Protein AF-A0A4U5P979-F1 (afdb_monomer_lite)

Foldseek 3Di:
DVVQLVVVVVVLVVLLVVVVVCCVVVVDDLLRDDLVSLLSNLQDAPVVVVVVVLLVLLPDPPSLVVVLVVLVVVLVVDDDPVSVVVNVVSVCCNDPVVVVVLVVCCVVVVVVNPDPSPDDLVSVLVSLQVLLVVLCVPQVVVLVVQQCVQDVPDDPPDFLQCVLVDDDDQPVPGDLVNLVSLCVQLVHDVVVRNVRSVVSLVSLLSSLVVCLVVLVCLVVDDPSRLSSLCSNVSNNQVPHDSVVSSVSSNSNSVSSVSDDD

Structure (mmCIF, N/CA/C/O backbone):
data_AF-A0A4U5P979-F1
#
_entry.id   AF-A0A4U5P979-F1
#
loop_
_atom_site.group_PDB
_atom_site.id
_atom_site.type_symbol
_atom_site.label_atom_id
_atom_site.label_alt_id
_atom_site.label_comp_id
_atom_site.label_asym_id
_atom_site.label_entity_id
_atom_site.label_seq_id
_atom_site.pdbx_PDB_ins_code
_atom_site.Cartn_x
_atom_site.Cartn_y
_atom_site.Cartn_z
_atom_site.occupancy
_atom_site.B_iso_or_equiv
_atom_site.auth_seq_id
_atom_site.auth_comp_id
_atom_site.auth_asym_id
_atom_site.auth_atom_id
_atom_site.pdbx_PDB_model_num
ATOM 1 N N . MET A 1 1 ? 6.308 -1.912 -24.974 1.00 54.09 1 MET A N 1
ATOM 2 C CA . MET A 1 1 ? 6.650 -1.325 -23.652 1.00 54.09 1 MET A CA 1
ATOM 3 C C . MET A 1 1 ? 5.778 -0.124 -23.291 1.00 54.09 1 MET A C 1
ATOM 5 O O . MET A 1 1 ? 5.035 -0.234 -22.330 1.00 54.09 1 MET A O 1
ATOM 9 N N . VAL A 1 2 ? 5.800 0.996 -24.033 1.00 51.38 2 VAL A N 1
ATOM 10 C CA . VAL A 1 2 ? 4.955 2.176 -23.710 1.00 51.38 2 VAL A CA 1
ATOM 11 C C . VAL A 1 2 ? 3.467 1.904 -23.955 1.00 51.38 2 VAL A C 1
ATOM 13 O O . VAL A 1 2 ? 2.634 2.168 -23.095 1.00 51.38 2 VAL A O 1
ATOM 16 N N . THR A 1 3 ? 3.127 1.318 -25.103 1.00 54.06 3 THR A N 1
ATOM 17 C CA . THR A 1 3 ? 1.750 0.922 -25.444 1.00 54.06 3 THR A CA 1
ATOM 18 C C . THR A 1 3 ? 1.179 -0.086 -24.451 1.00 54.06 3 THR A C 1
ATOM 20 O O . THR A 1 3 ? 0.021 0.028 -24.055 1.00 54.06 3 THR A O 1
ATOM 23 N N . ASP A 1 4 ? 2.000 -1.038 -24.013 1.00 62.56 4 ASP A N 1
ATOM 24 C CA . ASP A 1 4 ? 1.620 -2.026 -23.006 1.00 62.56 4 ASP A CA 1
ATOM 25 C C . ASP A 1 4 ? 1.446 -1.349 -21.642 1.00 62.56 4 ASP A C 1
ATOM 27 O O . ASP A 1 4 ? 0.368 -1.432 -21.070 1.00 62.56 4 ASP A O 1
ATOM 31 N N . GLY A 1 5 ? 2.407 -0.548 -21.172 1.00 61.59 5 GLY A N 1
ATOM 32 C CA . GLY A 1 5 ? 2.278 0.200 -19.914 1.00 61.59 5 GLY A CA 1
ATOM 33 C C . GLY A 1 5 ? 1.010 1.064 -19.841 1.00 61.59 5 GLY A C 1
ATOM 34 O O . GLY A 1 5 ? 0.318 1.061 -18.821 1.00 61.59 5 GLY A O 1
ATOM 35 N N . CYS A 1 6 ? 0.629 1.721 -20.944 1.00 58.88 6 CYS A N 1
ATOM 36 C CA . CYS A 1 6 ? -0.637 2.455 -21.048 1.00 58.88 6 CYS A CA 1
ATOM 37 C C . CYS A 1 6 ? -1.861 1.535 -20.921 1.00 58.88 6 CYS A C 1
ATOM 39 O O . CYS A 1 6 ? -2.789 1.856 -20.179 1.00 58.88 6 CYS A O 1
ATOM 41 N N . LYS A 1 7 ? -1.878 0.392 -21.621 1.00 65.88 7 LYS A N 1
ATOM 42 C CA . LYS A 1 7 ? -2.983 -0.579 -21.548 1.00 65.88 7 LYS A CA 1
ATOM 43 C C . LYS A 1 7 ? -3.168 -1.110 -20.129 1.00 65.88 7 LYS A C 1
ATOM 45 O O . LYS A 1 7 ? -4.296 -1.131 -19.642 1.00 65.88 7 LYS A O 1
ATOM 50 N N . TRP A 1 8 ? -2.074 -1.481 -19.468 1.00 68.31 8 TRP A N 1
ATOM 51 C CA . TRP A 1 8 ? -2.088 -1.987 -18.095 1.00 68.31 8 TRP A CA 1
ATOM 52 C C . TRP A 1 8 ? -2.557 -0.904 -17.118 1.00 68.31 8 TRP A C 1
ATOM 54 O O . TRP A 1 8 ? -3.488 -1.133 -16.356 1.00 68.31 8 TRP A O 1
ATOM 64 N N . CYS A 1 9 ? -2.032 0.321 -17.231 1.00 66.31 9 CYS A N 1
ATOM 65 C CA . CYS A 1 9 ? -2.462 1.444 -16.395 1.00 66.31 9 CYS A CA 1
ATOM 66 C C . CYS A 1 9 ? -3.962 1.761 -16.552 1.00 66.31 9 CYS A C 1
ATOM 68 O O . CYS A 1 9 ? -4.648 2.035 -15.567 1.00 66.31 9 CYS A O 1
ATOM 70 N N . VAL A 1 10 ? -4.486 1.741 -17.782 1.00 66.00 10 VAL A N 1
ATOM 71 C CA . VAL A 1 10 ? -5.916 1.975 -18.046 1.00 66.00 10 VAL A CA 1
ATOM 72 C C . VAL A 1 10 ? -6.766 0.814 -17.531 1.00 66.00 10 VAL A C 1
ATOM 74 O O . VAL A 1 10 ? -7.867 1.049 -17.033 1.00 66.00 10 VAL A O 1
ATOM 77 N N . SER A 1 11 ? -6.276 -0.421 -17.643 1.00 76.12 11 SER A N 1
ATOM 78 C CA . SER A 1 11 ? -6.946 -1.609 -17.111 1.00 76.12 11 SER A CA 1
ATOM 79 C C . SER A 1 11 ? -7.080 -1.532 -15.590 1.00 76.12 11 SER A C 1
ATOM 81 O O . SER A 1 11 ? -8.202 -1.559 -15.086 1.00 76.12 11 SER A O 1
ATOM 83 N N . ASP A 1 12 ? -5.974 -1.315 -14.874 1.00 73.62 12 ASP A N 1
ATOM 84 C CA . ASP A 1 12 ? -5.945 -1.190 -13.411 1.00 73.62 12 ASP A CA 1
ATOM 85 C C . ASP A 1 12 ? -6.854 -0.054 -12.931 1.00 73.62 12 ASP A C 1
ATOM 87 O O . ASP A 1 12 ? -7.635 -0.221 -11.995 1.00 73.62 12 ASP A O 1
ATOM 91 N N . MET A 1 13 ? -6.835 1.086 -13.631 1.00 70.88 13 MET A N 1
ATOM 92 C CA . MET A 1 13 ? -7.713 2.216 -13.333 1.00 70.88 13 MET A CA 1
ATOM 93 C C . MET A 1 13 ? -9.196 1.851 -13.503 1.00 70.88 13 MET A C 1
ATOM 95 O O . MET A 1 13 ? -10.019 2.144 -12.632 1.00 70.88 13 MET A O 1
ATOM 99 N N . LYS A 1 14 ? -9.560 1.194 -14.611 1.00 78.88 14 LYS A N 1
ATOM 100 C CA . LYS A 1 14 ? -10.939 0.736 -14.854 1.00 78.88 14 LYS A CA 1
ATOM 101 C C . LYS A 1 14 ? -11.387 -0.260 -13.786 1.00 78.88 14 LYS A C 1
ATOM 103 O O . LYS A 1 14 ? -12.515 -0.148 -13.305 1.00 78.88 14 LYS A O 1
ATOM 108 N N . THR A 1 15 ? -10.521 -1.198 -13.412 1.00 84.81 15 THR A N 1
ATOM 109 C CA . THR A 1 15 ? -10.770 -2.173 -12.344 1.00 84.81 15 THR A CA 1
ATOM 110 C C . THR A 1 15 ? -10.976 -1.467 -11.007 1.00 84.81 15 THR A C 1
ATOM 112 O O . THR A 1 15 ? -12.007 -1.675 -10.369 1.00 84.81 15 THR A O 1
ATOM 115 N N . TYR A 1 16 ? -10.090 -0.539 -10.638 1.00 84.25 16 TYR A N 1
ATOM 116 C CA . TYR A 1 16 ? -10.208 0.264 -9.420 1.00 84.25 16 TYR A CA 1
ATOM 117 C C . TYR A 1 16 ? -11.552 1.000 -9.333 1.00 84.25 16 TYR A C 1
ATOM 119 O O . TYR A 1 16 ? -12.249 0.911 -8.319 1.00 84.25 16 TYR A O 1
ATOM 127 N N . TYR A 1 17 ? -11.955 1.705 -10.395 1.00 82.00 17 TYR A N 1
ATOM 128 C CA . TYR A 1 17 ? -13.226 2.435 -10.405 1.00 82.00 17 TYR A CA 1
ATOM 129 C C . TYR A 1 17 ? -14.438 1.518 -10.354 1.00 82.00 17 TYR A C 1
ATOM 131 O O . TYR A 1 17 ? -15.414 1.849 -9.678 1.00 82.00 17 TYR A O 1
ATOM 139 N N . ARG A 1 18 ? -14.387 0.383 -11.056 1.00 88.19 18 ARG A N 1
ATOM 140 C CA . ARG A 1 18 ? -15.454 -0.618 -11.024 1.00 88.19 18 ARG A CA 1
ATOM 141 C C . ARG A 1 18 ? -15.652 -1.128 -9.602 1.00 88.19 18 ARG A C 1
ATOM 143 O O . ARG A 1 18 ? -16.753 -0.987 -9.079 1.00 88.19 18 ARG A O 1
ATOM 150 N N . ILE A 1 19 ? -14.577 -1.598 -8.965 1.00 89.81 19 ILE A N 1
ATOM 151 C CA . ILE A 1 19 ? -14.585 -2.083 -7.580 1.00 89.81 19 ILE A CA 1
ATOM 152 C C . ILE A 1 19 ? -15.109 -0.995 -6.646 1.00 89.81 19 ILE A C 1
ATOM 154 O O . ILE A 1 19 ? -16.061 -1.217 -5.905 1.00 89.81 19 ILE A O 1
ATOM 158 N N . ARG A 1 20 ? -14.555 0.220 -6.723 1.00 85.88 20 ARG A N 1
ATOM 159 C CA . ARG A 1 20 ? -14.974 1.335 -5.865 1.00 85.88 20 ARG A CA 1
ATOM 160 C C . ARG A 1 20 ? -16.459 1.653 -6.009 1.00 85.88 20 ARG A C 1
ATOM 162 O O . ARG A 1 20 ? -17.128 1.886 -5.005 1.00 85.88 20 ARG A O 1
ATOM 169 N N . ARG A 1 21 ? -16.963 1.689 -7.243 1.00 87.75 21 ARG A N 1
ATOM 170 C CA . ARG A 1 21 ? -18.376 1.944 -7.525 1.00 87.75 21 ARG A CA 1
ATOM 171 C C . ARG A 1 21 ? -19.245 0.824 -6.960 1.00 87.75 21 ARG A C 1
ATOM 173 O O . ARG A 1 21 ? -20.221 1.126 -6.283 1.00 87.75 21 ARG A O 1
ATOM 180 N N . ASP A 1 22 ? -18.879 -0.430 -7.197 1.00 90.81 22 ASP A N 1
ATOM 181 C CA . ASP A 1 22 ? -19.668 -1.583 -6.766 1.00 90.81 22 ASP A CA 1
ATOM 182 C C . ASP A 1 22 ? -19.702 -1.705 -5.230 1.00 90.81 22 ASP A C 1
ATOM 184 O O . ASP A 1 22 ? -20.782 -1.912 -4.677 1.00 90.81 22 ASP A O 1
ATOM 188 N N . LEU A 1 23 ? -18.581 -1.441 -4.542 1.00 89.88 23 LEU A N 1
ATOM 189 C CA . LEU A 1 23 ? -18.519 -1.333 -3.076 1.00 89.88 23 LEU A CA 1
ATOM 190 C C . LEU A 1 23 ? -19.377 -0.166 -2.558 1.00 89.88 23 LEU A C 1
ATOM 192 O O . LEU A 1 23 ? -20.149 -0.330 -1.618 1.00 89.88 23 LEU A O 1
ATOM 196 N N . SER A 1 24 ? -19.295 1.015 -3.188 1.00 86.62 24 SER A N 1
ATOM 197 C CA . SER A 1 24 ? -20.076 2.193 -2.764 1.00 86.62 24 SER A CA 1
ATOM 198 C C . SER A 1 24 ? -21.585 2.030 -2.951 1.00 86.62 24 SER A C 1
ATOM 200 O O . SER A 1 24 ? -22.367 2.650 -2.237 1.00 86.62 24 SER A O 1
ATOM 202 N N . GLN A 1 25 ? -21.990 1.205 -3.917 1.00 90.75 25 GLN A N 1
ATOM 203 C CA . GLN A 1 25 ? -23.386 0.907 -4.227 1.00 90.75 25 GLN A CA 1
ATOM 204 C C . GLN A 1 25 ? -23.891 -0.343 -3.493 1.00 90.75 25 GLN A C 1
ATOM 206 O O . GLN A 1 25 ? -25.030 -0.742 -3.722 1.00 90.75 25 GLN A O 1
ATOM 211 N N . GLY A 1 26 ? -23.059 -0.975 -2.654 1.00 88.31 26 GLY A N 1
ATOM 212 C CA . GLY A 1 26 ? -23.408 -2.196 -1.925 1.00 88.31 26 GLY A CA 1
ATOM 213 C C . GLY A 1 26 ? -23.701 -3.399 -2.825 1.00 88.31 26 GLY A C 1
ATOM 214 O O . GLY A 1 26 ? -24.395 -4.316 -2.404 1.00 88.31 26 GLY A O 1
ATOM 215 N N . ARG A 1 27 ? -23.218 -3.398 -4.076 1.00 90.31 27 ARG A N 1
ATOM 216 C CA . ARG A 1 27 ? -23.433 -4.502 -5.031 1.00 90.31 27 ARG A CA 1
ATOM 217 C C . ARG A 1 27 ? -22.541 -5.707 -4.755 1.00 90.31 27 ARG A C 1
ATOM 219 O O . ARG A 1 27 ? -22.890 -6.814 -5.144 1.00 90.31 27 ARG A O 1
ATOM 226 N N . ARG A 1 28 ? -21.371 -5.452 -4.172 1.00 90.56 28 ARG A N 1
ATOM 227 C CA . ARG A 1 28 ? -20.356 -6.426 -3.761 1.00 90.56 28 ARG A CA 1
ATOM 228 C C . ARG A 1 28 ? -19.788 -5.971 -2.423 1.00 90.56 28 ARG A C 1
ATOM 230 O O . ARG A 1 28 ? -19.748 -4.766 -2.157 1.00 90.56 28 ARG A O 1
ATOM 237 N N . THR A 1 29 ? -19.320 -6.907 -1.617 1.00 91.00 29 THR A N 1
ATOM 238 C CA . THR A 1 29 ? -18.494 -6.645 -0.432 1.00 91.00 29 THR A CA 1
ATOM 239 C C . THR A 1 29 ? -17.018 -6.923 -0.747 1.00 91.00 29 THR A C 1
ATOM 241 O O . THR A 1 29 ? -16.676 -7.371 -1.843 1.00 91.00 29 THR A O 1
ATOM 244 N N . LEU A 1 30 ? -16.111 -6.647 0.199 1.00 89.62 30 LEU A N 1
ATOM 245 C CA . LEU A 1 30 ? -14.684 -6.957 0.027 1.00 89.62 30 LEU A CA 1
ATOM 246 C C . LEU A 1 30 ? -14.429 -8.463 -0.151 1.00 89.62 30 LEU A C 1
ATOM 248 O O . LEU A 1 30 ? -13.534 -8.836 -0.905 1.00 89.62 30 LEU A O 1
ATOM 252 N N . THR A 1 31 ? -15.246 -9.316 0.473 1.00 89.31 31 THR A N 1
ATOM 253 C CA . THR A 1 31 ? -15.131 -10.779 0.375 1.00 89.31 31 THR A CA 1
ATOM 254 C C . THR A 1 31 ? -15.486 -11.305 -1.015 1.00 89.31 31 THR A C 1
ATOM 256 O O . THR A 1 31 ? -14.994 -12.353 -1.417 1.00 89.31 31 THR A O 1
ATOM 259 N N . ASP A 1 32 ? -16.292 -10.567 -1.781 1.00 90.44 32 ASP A N 1
ATOM 260 C CA . ASP A 1 32 ? -16.710 -10.976 -3.126 1.00 90.44 32 ASP A CA 1
ATOM 261 C C . ASP A 1 32 ? -15.649 -10.685 -4.195 1.00 90.44 32 ASP A C 1
ATOM 263 O O . ASP A 1 32 ? -15.785 -11.142 -5.331 1.00 90.44 32 ASP A O 1
ATOM 267 N N . LEU A 1 33 ? -14.637 -9.866 -3.886 1.00 90.44 33 LEU A N 1
ATOM 268 C CA . LEU A 1 33 ? -13.552 -9.516 -4.811 1.00 90.44 33 LEU A CA 1
ATOM 269 C C . LEU A 1 33 ? -12.640 -10.720 -5.058 1.00 90.44 33 LEU A C 1
ATOM 271 O O . LEU A 1 33 ? -12.589 -11.618 -4.228 1.00 90.44 33 LEU A O 1
ATOM 275 N N . THR A 1 34 ? -11.912 -10.773 -6.171 1.00 91.31 34 THR A N 1
ATOM 276 C CA . THR A 1 34 ? -10.813 -11.744 -6.360 1.00 91.31 34 THR A CA 1
ATOM 277 C C . THR A 1 34 ? -9.513 -11.239 -5.721 1.00 91.31 34 THR A C 1
ATOM 279 O O . THR A 1 34 ? -9.398 -10.061 -5.376 1.00 91.31 34 THR A O 1
ATOM 282 N N . THR A 1 35 ? -8.513 -12.112 -5.553 1.00 89.00 35 THR A N 1
ATOM 283 C CA . THR A 1 35 ? -7.190 -11.713 -5.035 1.00 89.00 35 THR A CA 1
ATOM 284 C C . THR A 1 35 ? -6.542 -10.650 -5.929 1.00 89.00 35 THR A C 1
ATOM 286 O O . THR A 1 35 ? -6.133 -9.606 -5.428 1.00 89.00 35 THR A O 1
ATOM 289 N N . ASP A 1 36 ? -6.583 -10.831 -7.253 1.00 87.38 36 ASP A N 1
ATOM 290 C CA . ASP A 1 36 ? -6.070 -9.853 -8.226 1.00 87.38 36 ASP A CA 1
ATOM 291 C C . ASP A 1 36 ? -6.817 -8.508 -8.172 1.00 87.38 36 ASP A C 1
ATOM 293 O O . ASP A 1 36 ? -6.216 -7.436 -8.311 1.00 87.38 36 ASP A O 1
ATOM 297 N N . GLU A 1 37 ? -8.140 -8.543 -7.960 1.00 89.25 37 GLU A N 1
ATOM 298 C CA . GLU A 1 37 ? -8.965 -7.344 -7.784 1.00 89.25 37 GLU A CA 1
ATOM 299 C C . GLU A 1 37 ? -8.578 -6.594 -6.501 1.00 89.25 37 GLU A C 1
ATOM 301 O O . GLU A 1 37 ? -8.423 -5.371 -6.538 1.00 89.25 37 GLU A O 1
ATOM 306 N N . LEU A 1 38 ? -8.375 -7.306 -5.385 1.00 89.62 38 LEU A N 1
ATOM 307 C CA . LEU A 1 38 ? -7.919 -6.728 -4.116 1.00 89.62 38 LEU A CA 1
ATOM 308 C C . LEU A 1 38 ? -6.519 -6.129 -4.238 1.00 89.62 38 LEU A C 1
ATOM 310 O O . LEU A 1 38 ? -6.297 -4.996 -3.808 1.00 89.62 38 LEU A O 1
ATOM 314 N N . GLU A 1 39 ? -5.586 -6.846 -4.858 1.00 88.88 39 GLU A N 1
ATOM 315 C CA . GLU A 1 39 ? -4.226 -6.367 -5.094 1.00 88.88 39 GLU A CA 1
ATOM 316 C C . GLU A 1 39 ? -4.226 -5.082 -5.915 1.00 88.88 39 GLU A C 1
ATOM 318 O O . GLU A 1 39 ? -3.645 -4.074 -5.499 1.00 88.88 39 GLU A O 1
ATOM 323 N N . SER A 1 40 ? -4.948 -5.095 -7.036 1.00 85.56 40 SER A N 1
ATOM 324 C CA . SER A 1 40 ? -5.132 -3.928 -7.900 1.00 85.56 40 SER A CA 1
ATOM 325 C C . SER A 1 40 ? -5.753 -2.763 -7.125 1.00 85.56 40 SER A C 1
ATOM 327 O O . SER A 1 40 ? -5.300 -1.622 -7.236 1.00 85.56 40 SER A O 1
ATOM 329 N N . TYR A 1 41 ? -6.754 -3.036 -6.286 1.00 86.94 41 TYR A N 1
ATOM 330 C CA . TYR A 1 41 ? -7.438 -2.030 -5.475 1.00 86.94 41 TYR A CA 1
ATOM 331 C C . TYR A 1 41 ? -6.547 -1.412 -4.381 1.00 86.94 41 TYR A C 1
ATOM 333 O O . TYR A 1 41 ? -6.598 -0.200 -4.165 1.00 86.94 41 TYR A O 1
ATOM 341 N N . VAL A 1 42 ? -5.680 -2.200 -3.731 1.00 86.25 42 VAL A N 1
ATOM 342 C CA . VAL A 1 42 ? -4.690 -1.721 -2.741 1.00 86.25 42 VAL A CA 1
ATOM 343 C C . VAL A 1 42 ? -3.559 -0.929 -3.396 1.00 86.25 42 VAL A C 1
ATOM 345 O O . VAL A 1 42 ? -3.019 0.005 -2.782 1.00 86.25 42 VAL A O 1
ATOM 348 N N . GLN A 1 43 ? -3.161 -1.331 -4.604 1.00 77.94 43 GLN A N 1
ATOM 349 C CA . GLN A 1 43 ? -2.029 -0.769 -5.340 1.00 77.94 43 GLN A CA 1
ATOM 350 C C . GLN A 1 43 ? -2.365 0.507 -6.096 1.00 77.94 43 GLN A C 1
ATOM 352 O O . GLN A 1 43 ? -1.449 1.301 -6.314 1.00 77.94 43 GLN A O 1
ATOM 357 N N . CYS A 1 44 ? -3.624 0.708 -6.495 1.00 68.06 44 CYS A N 1
ATOM 358 C CA . CYS A 1 44 ? -4.071 1.918 -7.174 1.00 68.06 44 CYS A CA 1
ATOM 359 C C . CYS A 1 44 ? -4.457 3.006 -6.163 1.00 68.06 44 CYS A C 1
ATOM 361 O O . CYS A 1 44 ? -5.544 2.959 -5.582 1.00 68.06 44 CYS A O 1
ATOM 363 N N . PRO A 1 45 ? -3.604 4.028 -5.964 1.00 62.25 45 PRO A N 1
ATOM 364 C CA . PRO A 1 45 ? -3.987 5.187 -5.187 1.00 62.25 45 PRO A CA 1
ATOM 365 C C . PRO A 1 45 ? -5.198 5.901 -5.824 1.00 62.25 45 PRO A C 1
ATOM 367 O O . PRO A 1 45 ? -5.169 6.152 -7.037 1.00 62.25 45 PRO A O 1
ATOM 370 N N . PRO A 1 46 ? -6.233 6.304 -5.053 1.00 52.62 46 PRO A N 1
ATOM 371 C CA . PRO A 1 46 ? -7.263 7.239 -5.527 1.00 52.62 46 PRO A CA 1
ATOM 372 C C . PRO A 1 46 ? -6.677 8.526 -6.132 1.00 52.62 46 PRO A C 1
ATOM 374 O O . PRO A 1 46 ? -7.341 9.218 -6.895 1.00 52.62 46 PRO A O 1
ATOM 377 N N . GLU A 1 47 ? -5.433 8.850 -5.801 1.00 50.81 47 GLU A N 1
ATOM 378 C CA . GLU A 1 47 ? -4.651 9.985 -6.264 1.00 50.81 47 GLU A CA 1
ATOM 379 C C . GLU A 1 47 ? -4.324 9.916 -7.760 1.00 50.81 47 GLU A C 1
ATOM 381 O O . GLU A 1 47 ? -4.214 10.967 -8.382 1.00 50.81 47 GLU A O 1
ATOM 386 N N . LEU A 1 48 ? -4.264 8.733 -8.386 1.00 57.16 48 LEU A N 1
ATOM 387 C CA . LEU A 1 48 ? -4.060 8.637 -9.841 1.00 57.16 48 LEU A CA 1
ATOM 388 C C . LEU A 1 48 ? -5.223 9.251 -10.630 1.00 57.16 48 LEU A C 1
ATOM 390 O O . LEU A 1 48 ? -5.006 9.826 -11.692 1.00 57.16 48 LEU A O 1
ATOM 394 N N . ALA A 1 49 ? -6.441 9.177 -10.092 1.00 51.97 49 ALA A N 1
ATOM 395 C CA . ALA A 1 49 ? -7.612 9.836 -10.655 1.00 51.97 49 ALA A CA 1
ATOM 396 C C . ALA A 1 49 ? -7.503 11.360 -10.575 1.00 51.97 49 ALA A C 1
ATOM 398 O O . ALA A 1 49 ? -7.781 12.055 -11.546 1.00 51.97 49 ALA A O 1
ATOM 399 N N . TYR A 1 50 ? -7.090 11.875 -9.413 1.00 51.72 50 TYR A N 1
ATOM 400 C CA . TYR A 1 50 ? -6.933 13.310 -9.192 1.00 51.72 50 TYR A CA 1
ATOM 401 C C . TYR A 1 50 ? -5.764 13.874 -9.993 1.00 51.72 50 TYR A C 1
ATOM 403 O O . TYR A 1 50 ? -5.902 14.946 -10.558 1.00 51.72 50 TYR A O 1
ATOM 411 N N . ILE A 1 51 ? -4.655 13.140 -10.103 1.00 51.22 51 ILE A N 1
ATOM 412 C CA . ILE A 1 51 ? -3.510 13.512 -10.938 1.00 51.22 51 ILE A CA 1
ATOM 413 C C . ILE A 1 51 ? -3.906 13.455 -12.415 1.00 51.22 51 ILE A C 1
ATOM 415 O O . ILE A 1 51 ? -3.625 14.397 -13.141 1.00 51.22 51 ILE A O 1
ATOM 419 N N . GLY A 1 52 ? -4.610 12.410 -12.861 1.00 53.88 52 GLY A N 1
ATOM 420 C CA . GLY A 1 52 ? -5.112 12.318 -14.235 1.00 53.88 52 GLY A CA 1
ATOM 421 C C . GLY A 1 52 ? -6.086 13.446 -14.585 1.00 53.88 52 GLY A C 1
ATOM 422 O O . GLY A 1 52 ? -5.946 14.073 -15.631 1.00 53.88 52 GLY A O 1
ATOM 423 N N . LEU A 1 53 ? -7.024 13.756 -13.686 1.00 52.94 53 LEU A N 1
ATOM 424 C CA . LEU A 1 53 ? -7.949 14.880 -13.833 1.00 52.94 53 LEU A CA 1
ATOM 425 C C . LEU A 1 53 ? -7.211 16.221 -13.804 1.00 52.94 53 LEU A C 1
ATOM 427 O O . LEU A 1 53 ? -7.495 17.075 -14.629 1.00 52.94 53 LEU A O 1
ATOM 431 N N . LEU A 1 54 ? -6.257 16.410 -12.893 1.00 50.47 54 LEU A N 1
ATOM 432 C CA . LEU A 1 54 ? -5.463 17.633 -12.795 1.00 50.47 54 LEU A CA 1
ATOM 433 C C . LEU A 1 54 ? -4.632 17.845 -14.063 1.00 50.47 54 LEU A C 1
ATOM 435 O O . LEU A 1 54 ? -4.632 18.944 -14.600 1.00 50.47 54 LEU A O 1
ATOM 439 N N . LEU A 1 55 ? -3.984 16.795 -14.575 1.00 54.22 55 LEU A N 1
ATOM 440 C CA . LEU A 1 55 ? -3.239 16.826 -15.836 1.00 54.22 55 LEU A CA 1
ATOM 441 C C . LEU A 1 55 ? -4.154 17.125 -17.029 1.00 54.22 55 LEU A C 1
ATOM 443 O O . LEU A 1 55 ? -3.754 17.868 -17.917 1.00 54.22 55 LEU A O 1
ATOM 447 N N . PHE A 1 56 ? -5.378 16.594 -17.039 1.00 56.06 56 PHE A N 1
ATOM 448 C CA . PHE A 1 56 ? -6.384 16.914 -18.052 1.00 56.06 56 PHE A CA 1
ATOM 449 C C . PHE A 1 56 ? -6.865 18.370 -17.952 1.00 56.06 56 PHE A C 1
ATOM 451 O O . PHE A 1 56 ? -6.919 19.071 -18.957 1.00 56.06 56 PHE A O 1
ATOM 458 N N . LEU A 1 57 ? -7.168 18.859 -16.747 1.00 48.59 57 LEU A N 1
ATOM 459 C CA . LEU A 1 57 ? -7.613 20.237 -16.511 1.00 48.59 57 LEU A CA 1
ATOM 460 C C . LEU A 1 57 ? -6.505 21.261 -16.796 1.00 48.59 57 LEU A C 1
ATOM 462 O O . LEU A 1 57 ? -6.797 22.343 -17.295 1.00 48.59 57 LEU A O 1
ATOM 466 N N . LEU A 1 58 ? -5.241 20.905 -16.545 1.00 52.47 58 LEU A N 1
ATOM 467 C CA . LEU A 1 58 ? -4.061 21.696 -16.911 1.00 52.47 58 LEU A CA 1
ATOM 468 C C . LEU A 1 58 ? -3.907 21.865 -18.430 1.00 52.47 58 LEU A C 1
ATOM 470 O O . LEU A 1 58 ? -3.294 22.835 -18.862 1.00 52.47 58 LEU A O 1
ATOM 474 N N . GLN A 1 59 ? -4.463 20.958 -19.242 1.00 55.06 59 GLN A N 1
ATOM 475 C CA . GLN A 1 59 ? -4.443 21.069 -20.707 1.00 55.06 59 GLN A CA 1
ATOM 476 C C . GLN A 1 59 ? -5.529 22.005 -21.256 1.00 55.06 59 GLN A C 1
ATOM 478 O O . GLN A 1 59 ? -5.494 22.339 -22.441 1.00 55.06 59 GLN A O 1
ATOM 483 N N . ILE A 1 60 ? -6.490 22.433 -20.428 1.00 59.06 60 ILE A N 1
ATOM 484 C CA . ILE A 1 60 ? -7.559 23.341 -20.845 1.00 59.06 60 ILE A CA 1
ATOM 485 C C . ILE A 1 60 ? -7.077 24.790 -20.640 1.00 59.06 60 ILE A C 1
ATOM 487 O O . ILE A 1 60 ? -6.846 25.191 -19.493 1.00 59.06 60 ILE A O 1
ATOM 491 N N . PRO A 1 61 ? -6.944 25.602 -21.709 1.00 50.56 61 PRO A N 1
ATOM 492 C CA . PRO A 1 61 ? -6.579 27.013 -21.577 1.00 50.56 61 PRO A CA 1
ATOM 493 C C . PRO A 1 61 ? -7.600 27.750 -20.695 1.00 50.56 61 PRO A C 1
ATOM 495 O O . PRO A 1 61 ? -8.776 27.385 -20.673 1.00 50.56 61 PRO A O 1
ATOM 498 N N . ILE A 1 62 ? -7.161 28.769 -19.944 1.00 59.88 62 ILE A N 1
ATOM 499 C CA . ILE A 1 62 ? -7.943 29.509 -18.926 1.00 59.88 62 ILE A CA 1
ATOM 500 C C . ILE A 1 62 ? -8.230 28.692 -17.644 1.00 59.88 62 ILE A C 1
ATOM 502 O O . ILE A 1 62 ? -8.022 29.192 -16.536 1.00 59.88 62 ILE A O 1
ATOM 506 N N . VAL A 1 63 ? -8.649 27.424 -17.737 1.00 58.59 63 VAL A N 1
ATOM 507 C CA . VAL A 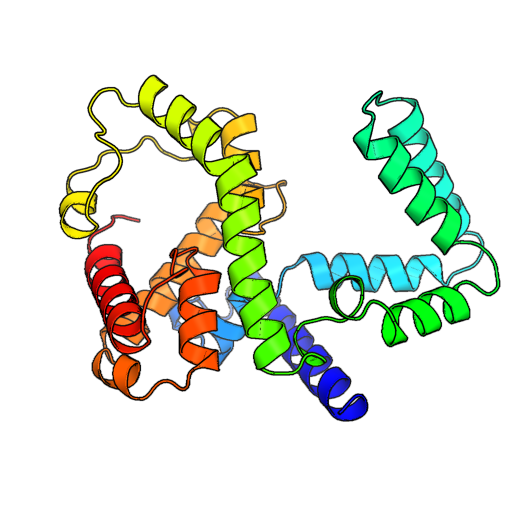1 63 ? -8.900 26.564 -16.555 1.00 58.59 63 VAL A CA 1
ATOM 508 C C . VAL A 1 63 ? -7.590 26.156 -15.869 1.00 58.59 63 VAL A C 1
ATOM 510 O O . VAL A 1 63 ? -7.479 26.247 -14.647 1.00 58.59 63 VAL A O 1
ATOM 513 N N . GLY A 1 64 ? -6.568 25.773 -16.639 1.00 55.84 64 GLY A N 1
ATOM 514 C CA . GLY A 1 64 ? -5.234 25.495 -16.099 1.00 55.84 64 GLY A CA 1
ATOM 515 C C . GLY A 1 64 ? -4.622 26.719 -15.408 1.00 55.84 64 GLY A C 1
ATOM 516 O O . GLY A 1 64 ? -4.118 26.615 -14.292 1.00 55.84 64 GLY A O 1
ATOM 517 N N . GLU A 1 65 ? -4.748 27.896 -16.025 1.00 59.03 65 GLU A N 1
ATOM 518 C CA . GLU A 1 65 ? -4.237 29.168 -15.494 1.00 59.03 65 GLU A CA 1
ATOM 519 C C . GLU A 1 65 ? -4.947 29.588 -14.197 1.00 59.03 65 GLU A C 1
ATOM 521 O O . GLU A 1 65 ? -4.294 29.999 -13.237 1.00 59.03 65 GLU A O 1
ATOM 526 N N . THR A 1 66 ? -6.273 29.420 -14.121 1.00 57.91 66 THR A N 1
ATOM 527 C CA . THR A 1 66 ? -7.062 29.738 -12.915 1.00 57.91 66 THR A CA 1
ATOM 528 C C . THR A 1 66 ? -6.786 28.781 -11.755 1.00 57.91 66 THR A C 1
ATOM 530 O O . THR A 1 66 ? -6.663 29.235 -10.617 1.00 57.91 66 THR A O 1
ATOM 533 N N . ILE A 1 67 ? -6.615 27.478 -12.014 1.00 59.78 67 ILE A N 1
ATOM 534 C CA . ILE A 1 67 ? -6.222 26.498 -10.984 1.00 59.78 67 ILE A CA 1
ATOM 535 C C . ILE A 1 67 ? -4.834 26.829 -10.431 1.00 59.78 67 ILE A C 1
ATOM 537 O O . ILE A 1 67 ? -4.631 26.807 -9.216 1.00 59.78 67 ILE A O 1
ATOM 541 N N . VAL A 1 68 ? -3.884 27.175 -11.300 1.00 57.78 68 VAL A N 1
ATOM 542 C CA . VAL A 1 68 ? -2.531 27.554 -10.880 1.00 57.78 68 VAL A CA 1
ATOM 543 C C . VAL A 1 68 ? -2.526 28.853 -10.092 1.00 57.78 68 VAL A C 1
ATOM 545 O O . VAL A 1 68 ? -1.889 28.905 -9.042 1.00 57.78 68 VAL A O 1
ATOM 548 N N . PHE A 1 69 ? -3.305 29.853 -10.501 1.00 59.47 69 PHE A N 1
ATOM 549 C CA . PHE A 1 69 ? -3.486 31.070 -9.714 1.00 59.47 69 PHE A CA 1
ATOM 550 C C . PHE A 1 69 ? -4.043 30.767 -8.315 1.00 59.47 69 PHE A C 1
ATOM 552 O O . PHE A 1 69 ? -3.549 31.307 -7.329 1.00 59.47 69 PHE A O 1
ATOM 559 N N . PHE A 1 70 ? -5.012 29.852 -8.200 1.00 59.69 70 PHE A N 1
ATOM 560 C CA . PHE A 1 70 ? -5.599 29.464 -6.914 1.00 59.69 70 PHE A CA 1
ATOM 561 C C . PHE A 1 70 ? -4.610 28.700 -6.017 1.00 59.69 70 PHE A C 1
ATOM 563 O O . PHE A 1 70 ? -4.540 28.958 -4.817 1.00 59.69 70 PHE A O 1
ATOM 570 N N . VAL A 1 71 ? -3.798 27.802 -6.588 1.00 54.41 71 VAL A N 1
ATOM 571 C CA . VAL A 1 71 ? -2.726 27.094 -5.861 1.00 54.41 71 VAL A CA 1
ATOM 572 C C . VAL A 1 71 ? -1.639 28.070 -5.403 1.00 54.41 71 VAL A C 1
ATOM 574 O O . VAL A 1 71 ? -1.212 28.000 -4.254 1.00 54.41 71 VAL A O 1
ATOM 577 N N . ILE A 1 72 ? -1.230 29.014 -6.255 1.00 54.44 72 ILE A N 1
ATOM 578 C CA . ILE A 1 72 ? -0.270 30.071 -5.901 1.00 54.44 72 ILE A CA 1
ATOM 579 C C . ILE A 1 72 ? -0.835 30.964 -4.795 1.00 54.44 72 ILE A C 1
ATOM 581 O O . ILE A 1 72 ? -0.117 31.263 -3.846 1.00 54.44 72 ILE A O 1
ATOM 585 N N . LEU A 1 73 ? -2.113 31.345 -4.872 1.00 51.59 73 LEU A N 1
ATOM 586 C CA . LEU A 1 73 ? -2.783 32.162 -3.861 1.00 51.59 73 LEU A CA 1
ATOM 587 C C . LEU A 1 73 ? -2.834 31.441 -2.504 1.00 51.59 73 LEU A C 1
ATOM 589 O O . LEU A 1 73 ? -2.476 32.032 -1.488 1.00 51.59 73 LEU A O 1
ATOM 593 N N . ILE A 1 74 ? -3.195 30.152 -2.482 1.00 51.97 74 ILE A N 1
ATOM 594 C CA . ILE A 1 74 ? -3.170 29.322 -1.265 1.00 51.97 74 ILE A CA 1
ATOM 595 C C . ILE A 1 74 ? -1.743 29.225 -0.696 1.00 51.97 74 ILE A C 1
ATOM 597 O O . ILE A 1 74 ? -1.551 29.396 0.506 1.00 51.97 74 ILE A O 1
ATOM 601 N N . CYS A 1 75 ? -0.732 29.017 -1.545 1.00 47.84 75 CYS A N 1
ATOM 602 C CA . CYS A 1 75 ? 0.674 28.978 -1.133 1.00 47.84 75 CYS A CA 1
ATOM 603 C C . CYS A 1 75 ? 1.193 30.338 -0.631 1.00 47.84 75 CYS A C 1
ATOM 605 O O . CYS A 1 75 ? 2.024 30.370 0.272 1.00 47.84 75 CYS A O 1
ATOM 607 N N . PHE A 1 76 ? 0.713 31.457 -1.183 1.00 48.31 76 PHE A N 1
ATOM 608 C CA . PHE A 1 76 ? 1.101 32.808 -0.761 1.00 48.31 76 PHE A CA 1
ATOM 609 C C . PHE A 1 76 ? 0.558 33.146 0.633 1.00 48.31 76 PHE A C 1
ATOM 611 O O . PHE A 1 76 ? 1.240 33.794 1.423 1.00 48.31 76 PHE A O 1
ATOM 618 N N . PHE A 1 77 ? -0.640 32.658 0.966 1.00 50.84 77 PHE A N 1
ATOM 619 C CA . PHE A 1 77 ? -1.209 32.798 2.308 1.00 50.84 77 PHE A CA 1
ATOM 620 C C . PHE A 1 77 ? -0.627 31.811 3.331 1.00 50.84 77 PHE A C 1
ATOM 622 O O . PHE A 1 77 ? -0.742 32.054 4.533 1.00 50.84 77 PHE A O 1
ATOM 629 N N . GLN A 1 78 ? 0.009 30.719 2.894 1.00 41.09 78 GLN A N 1
ATOM 630 C CA . GLN A 1 78 ? 0.517 29.673 3.780 1.00 41.09 78 GLN A CA 1
ATOM 631 C C . GLN A 1 78 ? 2.046 29.568 3.692 1.00 41.09 78 GLN A C 1
ATOM 633 O O . GLN A 1 78 ? 2.607 28.794 2.918 1.00 41.09 78 GLN A O 1
ATOM 638 N N . THR A 1 79 ? 2.723 30.355 4.532 1.00 49.62 79 THR A N 1
ATOM 639 C CA . THR A 1 79 ? 4.181 30.393 4.706 1.00 49.62 79 THR A CA 1
ATOM 640 C C . THR A 1 79 ? 4.733 29.037 5.151 1.00 49.62 79 THR A C 1
ATOM 642 O O . THR A 1 79 ? 4.885 28.746 6.335 1.00 49.62 79 THR A O 1
ATOM 645 N N . SER A 1 80 ? 5.079 28.186 4.189 1.00 51.94 80 SER A N 1
ATOM 646 C CA . SER A 1 80 ? 6.026 27.100 4.424 1.00 51.94 80 SER A CA 1
ATOM 647 C C . SER A 1 80 ? 6.907 26.902 3.195 1.00 51.94 80 SER A C 1
ATOM 649 O O . SER A 1 80 ? 6.433 26.878 2.060 1.00 51.94 80 SER A O 1
ATOM 651 N N . GLU A 1 81 ? 8.203 26.764 3.439 1.00 55.47 81 GLU A N 1
ATOM 652 C CA . GLU A 1 81 ? 9.283 26.669 2.450 1.00 55.47 81 GLU A CA 1
ATOM 653 C C . GLU A 1 81 ? 9.084 25.526 1.428 1.00 55.47 81 GLU A C 1
ATOM 655 O O . GLU A 1 81 ? 9.539 25.587 0.286 1.00 55.47 81 GLU A O 1
ATOM 660 N N . GLU A 1 82 ? 8.329 24.495 1.810 1.00 50.47 82 GLU A N 1
ATOM 661 C CA . GLU A 1 82 ? 7.969 23.348 0.972 1.00 50.47 82 GLU A CA 1
ATOM 662 C C . GLU A 1 82 ? 6.930 23.712 -0.111 1.00 50.47 82 GLU A C 1
ATOM 664 O O . GLU A 1 82 ? 6.973 23.178 -1.223 1.00 50.47 82 GLU A O 1
ATOM 669 N N . PHE A 1 83 ? 6.043 24.680 0.156 1.00 49.91 83 PHE A N 1
ATOM 670 C CA . PHE A 1 83 ? 5.046 25.157 -0.813 1.00 49.91 83 PHE A CA 1
ATOM 671 C C . PHE A 1 83 ? 5.655 26.054 -1.896 1.00 49.91 83 PHE A C 1
ATOM 673 O O . PHE A 1 83 ? 5.145 26.079 -3.014 1.00 49.91 83 PHE A O 1
ATOM 680 N N . ALA A 1 84 ? 6.783 26.718 -1.623 1.00 52.09 84 ALA A N 1
ATOM 681 C CA . ALA A 1 84 ? 7.523 27.481 -2.632 1.00 52.09 84 ALA A CA 1
ATOM 682 C C . ALA A 1 84 ? 8.133 26.566 -3.713 1.00 52.09 84 ALA A C 1
ATOM 684 O O . ALA A 1 84 ? 8.089 26.884 -4.902 1.00 52.09 84 ALA A O 1
ATOM 685 N N . LYS A 1 85 ? 8.627 25.382 -3.322 1.00 48.78 85 LYS A N 1
ATOM 686 C CA . LYS A 1 85 ? 9.141 24.367 -4.261 1.00 48.78 85 LYS A CA 1
ATOM 687 C C . LYS A 1 85 ? 8.018 23.767 -5.109 1.00 48.78 85 LYS A C 1
ATOM 689 O O . LYS A 1 85 ? 8.179 23.594 -6.316 1.00 48.78 85 LYS A O 1
ATOM 694 N N . LEU A 1 86 ? 6.867 23.493 -4.491 1.00 46.97 86 LEU A N 1
ATOM 695 C CA . LEU A 1 86 ? 5.681 22.985 -5.184 1.00 46.97 86 LEU A CA 1
ATOM 696 C C . LEU A 1 86 ? 5.090 24.036 -6.146 1.00 46.97 86 LEU A C 1
ATOM 698 O O . LEU A 1 86 ? 4.721 23.698 -7.267 1.00 46.97 86 LEU A O 1
ATOM 702 N N . SER A 1 87 ? 5.086 25.311 -5.743 1.00 49.03 87 SER A N 1
ATOM 703 C CA . SER A 1 87 ? 4.701 26.472 -6.561 1.00 49.03 87 SER A CA 1
ATOM 704 C C . SER A 1 87 ? 5.549 26.593 -7.831 1.00 49.03 87 SER A C 1
ATOM 706 O O . SER A 1 87 ? 4.997 26.727 -8.922 1.00 49.03 87 SER A O 1
ATOM 708 N N . GLY A 1 88 ? 6.874 26.440 -7.724 1.00 55.41 88 GLY A N 1
ATOM 709 C CA . GLY A 1 88 ? 7.768 26.459 -8.885 1.00 55.41 88 GLY A CA 1
ATOM 710 C C . GLY A 1 88 ? 7.437 25.374 -9.914 1.00 55.41 88 GLY A C 1
ATOM 711 O O . GLY A 1 88 ? 7.366 25.660 -11.106 1.00 55.41 88 GLY A O 1
ATOM 712 N N . ILE A 1 89 ? 7.160 24.147 -9.460 1.00 52.81 89 ILE A N 1
ATOM 713 C CA . ILE A 1 89 ? 6.801 23.013 -10.330 1.00 52.81 89 ILE A CA 1
ATOM 714 C C . ILE A 1 89 ? 5.442 23.242 -11.011 1.00 52.81 89 ILE A C 1
ATOM 716 O O . ILE A 1 89 ? 5.278 22.923 -12.187 1.00 52.81 89 ILE A O 1
ATOM 720 N N . VAL A 1 90 ? 4.479 23.819 -10.288 1.00 52.28 90 VAL A N 1
ATOM 721 C CA . VAL A 1 90 ? 3.127 24.100 -10.794 1.00 52.28 90 VAL A CA 1
ATOM 722 C C . VAL A 1 90 ? 3.131 25.265 -11.792 1.00 52.28 90 VAL A C 1
ATOM 724 O O . VAL A 1 90 ? 2.517 25.139 -12.847 1.00 52.28 90 VAL A O 1
ATOM 727 N N . CYS A 1 91 ? 3.885 26.343 -11.540 1.00 53.78 91 CYS A N 1
ATOM 728 C CA . CYS A 1 91 ? 4.116 27.422 -12.513 1.00 53.78 91 CYS A CA 1
ATOM 729 C C . CYS A 1 91 ? 4.764 26.899 -13.800 1.00 53.78 91 CYS A C 1
ATOM 731 O O . CYS A 1 91 ? 4.354 27.264 -14.902 1.00 53.78 91 CYS A O 1
ATOM 733 N N . LEU A 1 92 ? 5.755 26.011 -13.665 1.00 51.81 92 LEU A N 1
ATOM 734 C CA . LEU A 1 92 ? 6.454 25.434 -14.808 1.00 51.81 92 LEU A CA 1
ATOM 735 C C . LEU A 1 92 ? 5.564 24.507 -15.642 1.00 51.81 92 LEU A C 1
ATOM 737 O O . LEU A 1 92 ? 5.932 24.225 -16.768 1.00 51.81 92 LEU A O 1
ATOM 741 N N . ALA A 1 93 ? 4.432 24.018 -15.127 1.00 51.00 93 ALA A N 1
ATOM 742 C CA . ALA A 1 93 ? 3.550 23.097 -15.846 1.00 51.00 93 ALA A CA 1
ATOM 743 C C . ALA A 1 93 ? 2.585 23.801 -16.826 1.00 51.00 93 ALA A C 1
ATOM 745 O O . ALA A 1 93 ? 2.119 23.161 -17.768 1.00 51.00 93 ALA A O 1
ATOM 746 N N . VAL A 1 94 ? 2.319 25.103 -16.645 1.00 51.31 94 VAL A N 1
ATOM 747 C CA . VAL A 1 94 ? 1.300 25.877 -17.398 1.00 51.31 94 VAL A CA 1
ATOM 748 C C . VAL A 1 94 ? 1.840 26.523 -18.676 1.00 51.31 94 VAL A C 1
ATOM 750 O O . VAL A 1 94 ? 1.067 26.917 -19.544 1.00 51.31 94 VAL A O 1
ATOM 753 N N . LEU A 1 95 ? 3.162 26.642 -18.824 1.00 51.84 95 LEU A N 1
ATOM 754 C CA . LEU A 1 95 ? 3.745 27.304 -19.991 1.00 51.84 95 LEU A CA 1
ATOM 755 C C . LEU A 1 95 ? 3.430 26.533 -21.294 1.00 51.84 95 LEU A C 1
ATOM 757 O O . LEU A 1 95 ? 3.548 25.308 -21.335 1.00 51.84 95 LEU A O 1
ATOM 761 N N . PRO A 1 96 ? 3.077 27.207 -22.402 1.00 44.53 96 PRO A N 1
ATOM 762 C CA . PRO A 1 96 ? 3.022 26.543 -23.701 1.00 44.53 96 PRO A CA 1
ATOM 763 C C . PRO A 1 96 ? 4.399 25.927 -24.007 1.00 44.53 96 PRO A C 1
ATOM 765 O O . PRO A 1 96 ? 5.424 26.531 -23.706 1.00 44.53 96 PRO A O 1
ATOM 768 N N . MET A 1 97 ? 4.422 24.719 -24.587 1.00 47.78 97 MET A N 1
ATOM 769 C CA . MET A 1 97 ? 5.600 23.835 -24.761 1.00 47.78 97 MET A CA 1
ATOM 770 C C . MET A 1 97 ? 5.983 22.952 -23.555 1.00 47.78 97 MET A C 1
ATOM 772 O O . MET A 1 97 ? 6.894 22.129 -23.675 1.00 47.78 97 MET A O 1
ATOM 776 N N . THR A 1 98 ? 5.270 22.996 -22.427 1.00 53.56 98 THR A N 1
ATOM 777 C CA . THR A 1 98 ? 5.540 22.093 -21.286 1.00 53.56 98 THR A CA 1
ATOM 778 C C . THR A 1 98 ? 5.221 20.639 -21.565 1.00 53.56 98 THR A C 1
ATOM 780 O O . THR A 1 98 ? 5.800 19.773 -20.926 1.00 53.56 98 THR A O 1
ATOM 783 N N . VAL A 1 99 ? 4.408 20.334 -22.576 1.00 53.50 99 VAL A N 1
ATOM 784 C CA . VAL A 1 99 ? 4.239 18.962 -23.080 1.00 53.50 99 VAL A CA 1
ATOM 785 C C . VAL A 1 99 ? 5.583 18.374 -23.534 1.00 53.50 99 VAL A C 1
ATOM 787 O O . VAL A 1 99 ? 5.830 17.192 -23.318 1.00 53.50 99 VAL A O 1
ATOM 790 N N . TYR A 1 100 ? 6.493 19.195 -24.075 1.00 49.97 100 TYR A N 1
ATOM 791 C CA . TYR A 1 100 ? 7.850 18.767 -24.425 1.00 49.97 100 TYR A CA 1
ATOM 792 C C . TYR A 1 100 ? 8.755 18.652 -23.201 1.00 49.97 100 TYR A C 1
ATOM 794 O O . TYR A 1 100 ? 9.573 17.746 -23.161 1.00 49.97 100 TYR A O 1
ATOM 802 N N . VAL A 1 101 ? 8.587 19.500 -22.180 1.00 51.12 101 VAL A N 1
ATOM 803 C CA . VAL A 1 101 ? 9.316 19.390 -20.900 1.00 51.12 101 VAL A CA 1
ATOM 804 C C . VAL A 1 101 ? 8.854 18.167 -20.104 1.00 51.12 101 VAL A C 1
ATOM 806 O O . VAL A 1 101 ? 9.680 17.460 -19.543 1.00 51.12 101 VAL A O 1
ATOM 809 N N . ILE A 1 102 ? 7.555 17.863 -20.104 1.00 53.09 102 ILE A N 1
ATOM 810 C CA . ILE A 1 102 ? 6.963 16.648 -19.538 1.00 53.09 102 ILE A CA 1
ATOM 811 C C . ILE A 1 102 ? 7.396 15.439 -20.367 1.00 53.09 102 ILE A C 1
ATOM 813 O O . ILE A 1 102 ? 7.818 14.450 -19.789 1.00 53.09 102 ILE A O 1
ATOM 817 N N . GLY A 1 103 ? 7.378 15.512 -21.701 1.00 48.09 103 GLY A N 1
ATOM 818 C CA . GLY A 1 103 ? 7.911 14.466 -22.581 1.00 48.09 103 GLY A CA 1
ATOM 819 C C . GLY A 1 103 ? 9.405 14.206 -22.350 1.00 48.09 103 GLY A C 1
ATOM 820 O O . GLY A 1 103 ? 9.827 13.058 -22.235 1.00 48.09 103 GLY A O 1
ATOM 821 N N . PHE A 1 104 ? 10.194 15.266 -22.178 1.00 45.41 104 PHE A N 1
ATOM 822 C CA . PHE A 1 104 ? 11.606 15.208 -21.810 1.00 45.41 104 PHE A CA 1
ATOM 823 C C . PHE A 1 104 ? 11.775 14.608 -20.411 1.00 45.41 104 PHE A C 1
ATOM 825 O O . PHE A 1 104 ? 12.550 13.682 -20.217 1.00 45.41 104 PHE A O 1
ATOM 832 N N . ALA A 1 105 ? 10.997 15.041 -19.427 1.00 46.81 105 ALA A N 1
ATOM 833 C CA . ALA A 1 105 ? 11.081 14.507 -18.079 1.00 46.81 105 ALA A CA 1
ATOM 834 C C . ALA A 1 105 ? 10.523 13.072 -17.959 1.00 46.81 105 ALA A C 1
ATOM 836 O O . ALA A 1 105 ? 10.972 12.322 -17.101 1.00 46.81 105 ALA A O 1
ATOM 837 N N . ILE A 1 106 ? 9.636 12.631 -18.855 1.00 48.34 106 ILE A N 1
ATOM 838 C CA . ILE A 1 106 ? 9.253 11.220 -19.022 1.00 48.34 106 ILE A CA 1
ATOM 839 C C . ILE A 1 106 ? 10.451 10.398 -19.519 1.00 48.34 106 ILE A C 1
ATOM 841 O O . ILE A 1 106 ? 10.667 9.292 -19.024 1.00 48.34 106 ILE A O 1
ATOM 845 N N . LEU A 1 107 ? 11.236 10.934 -20.462 1.00 45.34 107 LEU A N 1
ATOM 846 C CA . LEU A 1 107 ? 12.429 10.274 -21.007 1.00 45.34 107 LEU A CA 1
ATOM 847 C C . LEU A 1 107 ? 13.598 10.240 -20.007 1.00 45.34 107 LEU A C 1
ATOM 849 O O . LEU A 1 107 ? 14.252 9.208 -19.875 1.00 45.34 107 LEU A O 1
ATOM 853 N N . PHE A 1 108 ? 13.851 11.341 -19.293 1.00 38.44 108 PHE A N 1
ATOM 854 C CA . PHE A 1 108 ? 15.039 11.512 -18.443 1.00 38.44 108 PHE A CA 1
ATOM 855 C C . PHE A 1 108 ? 14.780 11.293 -16.941 1.00 38.44 108 PHE A C 1
ATOM 857 O O . PHE A 1 108 ? 15.697 10.915 -16.214 1.00 38.44 108 PHE A O 1
ATOM 864 N N . PHE A 1 109 ? 13.541 11.459 -16.464 1.00 42.44 109 PHE A N 1
ATOM 865 C CA . PHE A 1 109 ? 13.147 11.294 -15.054 1.00 42.44 109 PHE A CA 1
ATOM 866 C C . PHE A 1 109 ? 11.935 10.354 -14.881 1.00 42.44 109 PHE A C 1
ATOM 868 O O . PHE A 1 109 ? 10.949 10.700 -14.216 1.00 42.44 109 PHE A O 1
ATOM 875 N N . PRO A 1 110 ? 12.006 9.112 -15.402 1.00 42.53 110 PRO A N 1
ATOM 876 C CA . PRO A 1 110 ? 10.888 8.168 -15.382 1.00 42.53 110 PRO A CA 1
ATOM 877 C C . PRO A 1 110 ? 10.397 7.853 -13.960 1.00 42.53 110 PRO A C 1
ATOM 879 O O . PRO A 1 110 ? 9.220 7.573 -13.764 1.00 42.53 110 PRO A O 1
ATOM 882 N N . ARG A 1 111 ? 11.268 7.954 -12.945 1.00 44.84 111 ARG A N 1
ATOM 883 C CA . ARG A 1 111 ? 10.933 7.702 -11.530 1.00 44.84 111 ARG A CA 1
ATOM 884 C C . ARG A 1 111 ? 9.977 8.733 -10.916 1.00 44.84 111 ARG A C 1
ATOM 886 O O . ARG A 1 111 ? 9.353 8.434 -9.903 1.00 44.84 111 ARG A O 1
ATOM 893 N N . ILE A 1 112 ? 9.899 9.936 -11.488 1.00 45.75 112 ILE A N 1
ATOM 894 C CA . ILE A 1 112 ? 9.073 11.041 -10.976 1.00 45.75 112 ILE A CA 1
ATOM 895 C C . ILE A 1 112 ? 7.732 11.099 -11.718 1.00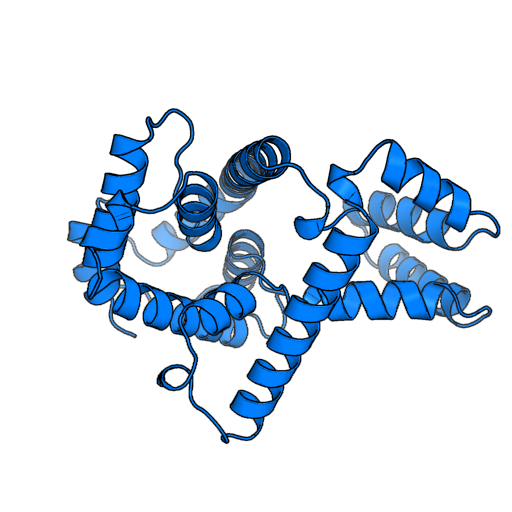 45.75 112 ILE A C 1
ATOM 897 O O . ILE A 1 112 ? 6.710 11.388 -11.103 1.00 45.75 112 ILE A O 1
ATOM 901 N N . ILE A 1 113 ? 7.731 10.805 -13.024 1.00 45.12 113 ILE A N 1
ATOM 902 C CA . ILE A 1 113 ? 6.569 11.045 -13.894 1.00 45.12 113 ILE A CA 1
ATOM 903 C C . ILE A 1 113 ? 5.847 9.761 -14.306 1.00 45.12 113 ILE A C 1
ATOM 905 O O . ILE A 1 113 ? 4.622 9.758 -14.433 1.00 45.12 113 ILE A O 1
ATOM 909 N N . LEU A 1 114 ? 6.569 8.658 -14.514 1.00 50.62 114 LEU A N 1
ATOM 910 C CA . LEU A 1 114 ? 5.945 7.419 -14.960 1.00 50.62 114 LEU A CA 1
ATOM 911 C C . LEU A 1 114 ? 5.425 6.610 -13.774 1.00 50.62 114 LEU A C 1
ATOM 913 O O . LEU A 1 114 ? 6.095 6.429 -12.760 1.00 50.62 114 LEU A O 1
ATOM 917 N N . THR A 1 115 ? 4.216 6.075 -13.929 1.00 61.66 115 THR A N 1
ATOM 918 C CA . THR A 1 115 ? 3.677 5.096 -12.985 1.00 61.66 115 THR A CA 1
ATOM 919 C C . THR A 1 115 ? 4.452 3.778 -13.095 1.00 61.66 115 THR A C 1
ATOM 921 O O . THR A 1 115 ? 5.076 3.491 -14.118 1.00 61.66 115 THR A O 1
ATOM 924 N N . ARG A 1 116 ? 4.364 2.932 -12.059 1.00 64.50 116 ARG A N 1
ATOM 925 C CA . ARG A 1 116 ? 5.000 1.598 -11.996 1.00 64.50 116 ARG A CA 1
ATOM 926 C C . ARG A 1 116 ? 4.840 0.751 -13.273 1.00 64.50 116 ARG A C 1
ATOM 928 O O . ARG A 1 116 ? 5.699 -0.077 -13.559 1.00 64.50 116 ARG A O 1
ATOM 935 N N . HIS A 1 117 ? 3.759 0.967 -14.030 1.00 65.19 117 HIS A N 1
ATOM 936 C CA . HIS A 1 117 ? 3.405 0.243 -15.254 1.00 65.19 117 HIS A CA 1
ATOM 937 C C . HIS A 1 117 ? 4.420 0.423 -16.390 1.00 65.19 117 HIS A C 1
ATOM 939 O O . HIS A 1 117 ? 4.445 -0.380 -17.316 1.00 65.19 117 HIS A O 1
ATOM 945 N N . PHE A 1 118 ? 5.264 1.454 -16.324 1.00 64.81 118 PHE A N 1
ATOM 946 C CA . PHE A 1 118 ? 6.283 1.737 -17.339 1.00 64.81 118 PHE A CA 1
ATOM 947 C C . PHE A 1 118 ? 7.707 1.430 -16.870 1.00 64.81 118 PHE A C 1
ATOM 949 O O . PHE A 1 118 ? 8.656 1.622 -17.625 1.00 64.81 118 PHE A O 1
ATOM 956 N N . TRP A 1 119 ? 7.867 0.988 -15.624 1.00 70.44 119 TRP A N 1
ATOM 957 C CA . TRP A 1 119 ? 9.170 0.680 -15.051 1.00 70.44 119 TRP A CA 1
ATOM 958 C C . TRP A 1 119 ? 9.545 -0.778 -15.288 1.00 70.44 119 TRP A C 1
ATOM 960 O O . TRP A 1 119 ? 8.672 -1.654 -15.285 1.00 70.44 119 TRP A O 1
ATOM 970 N N . SER A 1 120 ? 10.845 -1.035 -15.433 1.00 77.94 120 SER A N 1
ATOM 971 C CA . SER A 1 120 ? 11.392 -2.391 -15.363 1.00 77.94 120 SER A CA 1
ATOM 972 C C . SER A 1 120 ? 11.257 -2.966 -13.948 1.00 77.94 120 SER A C 1
ATOM 974 O O . SER A 1 120 ? 11.049 -2.230 -12.978 1.00 77.94 120 SER A O 1
ATOM 976 N N . ASN A 1 121 ? 11.398 -4.286 -13.809 1.00 82.06 121 ASN A N 1
ATOM 977 C CA . ASN A 1 121 ? 11.288 -4.951 -12.506 1.00 82.06 121 ASN A CA 1
ATOM 978 C C . ASN A 1 121 ? 12.339 -4.435 -11.508 1.00 82.06 121 ASN A C 1
ATOM 980 O O . ASN A 1 121 ? 11.992 -4.124 -10.370 1.00 82.06 121 ASN A O 1
ATOM 984 N N . GLU A 1 122 ? 13.575 -4.213 -11.963 1.00 83.19 122 GLU A N 1
ATOM 985 C CA . GLU A 1 122 ? 14.640 -3.619 -11.143 1.00 83.19 122 GLU A CA 1
ATOM 986 C C . GLU A 1 122 ? 14.302 -2.195 -10.683 1.00 83.19 122 GLU A C 1
ATOM 988 O O . GLU A 1 122 ? 14.449 -1.861 -9.509 1.00 83.19 122 GLU A O 1
ATOM 993 N N . GLN A 1 123 ? 13.756 -1.362 -11.576 1.00 78.88 123 GLN A N 1
ATOM 994 C CA . GLN A 1 123 ? 13.340 -0.002 -11.224 1.00 78.88 123 GLN A CA 1
ATOM 995 C C . GLN A 1 123 ? 12.212 0.004 -10.181 1.00 78.88 123 GLN A C 1
ATOM 997 O O . GLN A 1 123 ? 12.222 0.836 -9.272 1.00 78.88 123 GLN A O 1
ATOM 1002 N N . ARG A 1 124 ? 11.248 -0.925 -10.279 1.00 80.00 124 ARG A N 1
ATOM 1003 C CA . ARG A 1 124 ? 10.177 -1.078 -9.275 1.00 80.00 124 ARG A CA 1
ATOM 1004 C C . ARG A 1 124 ? 10.739 -1.507 -7.927 1.00 80.00 124 ARG A C 1
ATOM 1006 O O . ARG A 1 124 ? 10.398 -0.893 -6.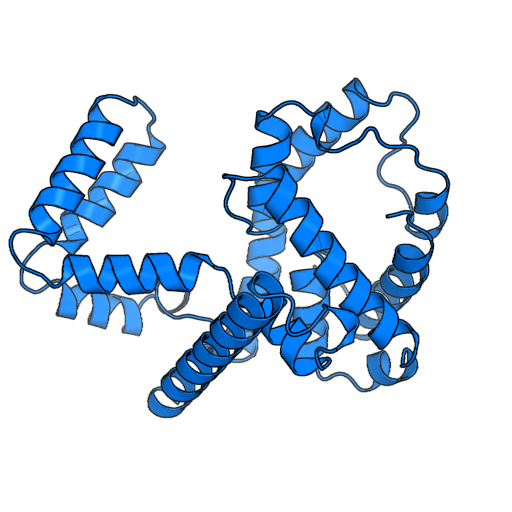917 1.00 80.00 124 ARG A O 1
ATOM 1013 N N . LYS A 1 125 ? 11.617 -2.510 -7.921 1.00 84.50 125 LYS A N 1
ATOM 1014 C CA . LYS A 1 125 ? 12.286 -3.025 -6.721 1.00 84.50 125 LYS A CA 1
ATOM 1015 C C . LYS A 1 125 ? 13.067 -1.930 -5.997 1.00 84.50 125 LYS A C 1
ATOM 1017 O O . LYS A 1 125 ? 12.857 -1.723 -4.799 1.00 84.50 125 LYS A O 1
ATOM 1022 N N . GLU A 1 126 ? 13.902 -1.190 -6.724 1.00 84.75 126 GLU A N 1
ATOM 1023 C CA . GLU A 1 126 ? 14.686 -0.084 -6.169 1.00 84.75 126 GLU A CA 1
ATOM 1024 C C . GLU A 1 126 ? 13.778 1.021 -5.616 1.00 84.75 126 GLU A C 1
ATOM 1026 O O . GLU A 1 126 ? 13.982 1.497 -4.498 1.00 84.75 126 GLU A O 1
ATOM 1031 N N . PHE A 1 127 ? 12.721 1.389 -6.347 1.00 83.50 127 PHE A N 1
ATOM 1032 C CA . PHE A 1 127 ? 11.767 2.390 -5.879 1.00 83.50 127 PHE A CA 1
ATOM 1033 C C . PHE A 1 127 ? 11.028 1.961 -4.610 1.00 83.50 127 PHE A C 1
ATOM 1035 O O . PHE A 1 127 ? 10.857 2.776 -3.699 1.00 83.50 127 PHE A O 1
ATOM 1042 N N . TRP A 1 128 ? 10.558 0.713 -4.537 1.00 86.19 128 TRP A N 1
ATOM 1043 C CA . TRP A 1 128 ? 9.852 0.208 -3.362 1.00 86.19 128 TRP A CA 1
ATOM 1044 C C . TRP A 1 128 ? 10.752 0.232 -2.128 1.00 86.19 128 TRP A C 1
ATOM 1046 O O . TRP A 1 128 ? 10.348 0.797 -1.109 1.00 86.19 128 TRP A O 1
ATOM 1056 N N . ALA A 1 129 ? 11.988 -0.260 -2.249 1.00 88.00 129 ALA A N 1
ATOM 1057 C CA . ALA A 1 129 ? 12.969 -0.231 -1.166 1.00 88.00 129 ALA A CA 1
ATOM 1058 C C . ALA A 1 129 ? 13.294 1.210 -0.735 1.00 88.00 129 ALA A C 1
ATOM 1060 O O . ALA A 1 129 ? 13.161 1.564 0.439 1.00 88.00 129 ALA A O 1
ATOM 1061 N N . HIS A 1 130 ? 13.622 2.081 -1.694 1.00 85.69 130 HIS A N 1
ATOM 1062 C CA . HIS A 1 130 ? 13.919 3.487 -1.428 1.00 85.69 130 HIS A CA 1
ATOM 1063 C C . HIS A 1 130 ? 12.740 4.206 -0.756 1.00 85.69 130 HIS A C 1
ATOM 1065 O O . HIS A 1 130 ? 12.915 4.940 0.218 1.00 85.69 130 HIS A O 1
ATOM 1071 N N . SER A 1 131 ? 11.513 3.982 -1.232 1.00 83.62 131 SER A N 1
ATOM 1072 C CA . SER A 1 131 ? 10.330 4.606 -0.643 1.00 83.62 131 SER A CA 1
ATOM 1073 C C . SER A 1 131 ? 10.068 4.137 0.784 1.00 83.62 131 SER A C 1
ATOM 1075 O O . SER A 1 131 ? 9.602 4.951 1.584 1.00 83.62 131 SER A O 1
ATOM 1077 N N . LEU A 1 132 ? 10.292 2.860 1.100 1.00 88.44 132 LEU A N 1
ATOM 1078 C CA . LEU A 1 132 ? 10.132 2.350 2.461 1.00 88.44 132 LEU A CA 1
ATOM 1079 C C . LEU A 1 132 ? 11.149 2.990 3.400 1.00 88.44 132 LEU A C 1
ATOM 1081 O O . LEU A 1 132 ? 10.763 3.455 4.472 1.00 88.44 132 LEU A O 1
ATOM 1085 N N . LYS A 1 133 ? 12.405 3.097 2.960 1.00 88.88 133 LYS A N 1
ATOM 1086 C CA . LYS A 1 133 ? 13.492 3.730 3.710 1.00 88.88 133 LYS A CA 1
ATOM 1087 C C . LYS A 1 133 ? 13.214 5.202 4.005 1.00 88.88 133 LYS A C 1
ATOM 1089 O O . LYS A 1 133 ? 13.255 5.628 5.157 1.00 88.88 133 LYS A O 1
ATOM 1094 N N . VAL A 1 134 ? 12.866 5.980 2.978 1.00 86.38 134 VAL A N 1
ATOM 1095 C CA . VAL A 1 134 ? 12.576 7.417 3.128 1.00 86.38 134 VAL A CA 1
ATOM 1096 C C . VAL A 1 134 ? 11.339 7.649 3.995 1.00 86.38 134 VAL A C 1
ATOM 1098 O O . VAL A 1 134 ? 11.344 8.531 4.854 1.00 86.38 134 VAL A O 1
ATOM 1101 N N . SER A 1 135 ? 10.281 6.856 3.800 1.00 85.06 135 SER A N 1
ATOM 1102 C CA . SER A 1 135 ? 9.065 6.960 4.612 1.00 85.06 135 SER A CA 1
ATOM 1103 C C . SER A 1 135 ? 9.331 6.613 6.077 1.00 85.06 135 SER A C 1
ATOM 1105 O O . SER A 1 135 ? 8.833 7.311 6.963 1.00 85.06 135 SER A O 1
ATOM 1107 N N . ALA A 1 136 ? 10.124 5.570 6.337 1.00 85.62 136 ALA A N 1
ATOM 1108 C CA . ALA A 1 136 ? 10.513 5.185 7.687 1.00 85.62 136 ALA A CA 1
ATOM 1109 C C . ALA A 1 136 ? 11.307 6.300 8.375 1.00 85.62 136 ALA A C 1
ATOM 1111 O O . ALA A 1 136 ? 10.916 6.753 9.450 1.00 85.62 136 ALA A O 1
ATOM 1112 N N . ALA A 1 137 ? 12.338 6.824 7.706 1.00 88.12 137 ALA A N 1
ATOM 1113 C CA . ALA A 1 137 ? 13.183 7.890 8.240 1.00 88.12 137 ALA A CA 1
ATOM 1114 C C . ALA A 1 137 ? 12.400 9.167 8.600 1.00 88.12 137 ALA A C 1
ATOM 1116 O O . ALA A 1 137 ? 12.713 9.826 9.587 1.00 88.12 137 ALA A O 1
ATOM 1117 N N . ARG A 1 138 ? 11.366 9.524 7.825 1.00 87.50 138 ARG A N 1
ATOM 1118 C CA . ARG A 1 138 ? 10.592 10.762 8.041 1.00 87.50 138 ARG A CA 1
ATOM 1119 C C . ARG A 1 138 ? 9.465 10.635 9.060 1.00 87.50 138 ARG A C 1
ATOM 1121 O O . ARG A 1 138 ? 9.097 11.628 9.692 1.00 87.50 138 ARG A O 1
ATOM 1128 N N . HIS A 1 139 ? 8.845 9.462 9.163 1.00 88.62 139 HIS A N 1
ATOM 1129 C CA . HIS A 1 139 ? 7.554 9.339 9.840 1.00 88.62 139 HIS A CA 1
ATOM 1130 C C . HIS A 1 139 ? 7.537 8.345 11.002 1.00 88.62 139 HIS A C 1
ATOM 1132 O O . HIS A 1 139 ? 6.695 8.518 11.880 1.00 88.62 139 HIS A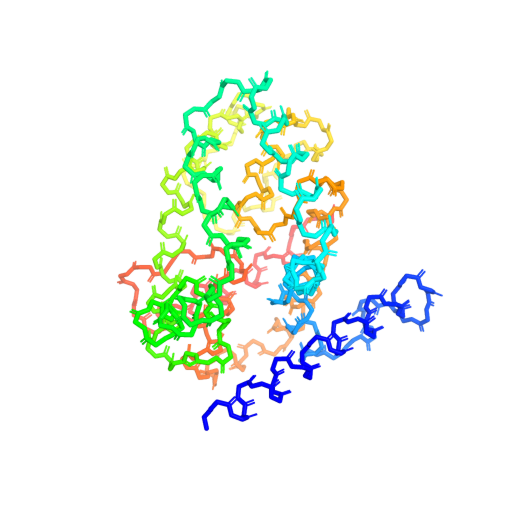 O 1
ATOM 1138 N N . TYR A 1 140 ? 8.444 7.361 11.064 1.00 89.38 140 TYR A N 1
ATOM 1139 C CA . TYR A 1 140 ? 8.382 6.331 12.112 1.00 89.38 140 TYR A CA 1
ATOM 1140 C C . TYR A 1 140 ? 8.677 6.903 13.495 1.00 89.38 140 TYR A C 1
ATOM 1142 O O . TYR A 1 140 ? 7.926 6.633 14.426 1.00 89.38 140 TYR A O 1
ATOM 1150 N N . GLN A 1 141 ? 9.708 7.741 13.622 1.00 89.19 141 GLN A N 1
ATOM 1151 C CA . GLN A 1 141 ? 10.101 8.290 14.919 1.00 89.19 141 GLN A CA 1
ATOM 1152 C C . GLN A 1 141 ? 8.990 9.149 15.565 1.00 89.19 141 GLN A C 1
ATOM 1154 O O . GLN A 1 141 ? 8.607 8.857 16.697 1.00 89.19 141 GLN A O 1
ATOM 1159 N N . PRO A 1 142 ? 8.353 10.104 14.859 1.00 89.12 142 PRO A N 1
ATOM 1160 C CA . PRO A 1 142 ? 7.233 10.861 15.430 1.00 89.12 142 PRO A CA 1
ATOM 1161 C C . PRO A 1 142 ? 5.994 10.010 15.751 1.00 89.12 142 PRO A C 1
ATOM 1163 O O . PRO A 1 142 ? 5.231 10.323 16.663 1.00 89.12 142 PRO A O 1
ATOM 1166 N N . ILE A 1 143 ? 5.752 8.939 14.988 1.00 89.44 143 ILE A N 1
ATOM 1167 C CA . ILE A 1 143 ? 4.654 8.002 15.270 1.00 89.44 143 ILE A CA 1
ATOM 1168 C C . ILE A 1 143 ? 4.948 7.223 16.546 1.00 89.44 143 ILE A C 1
ATOM 1170 O O . ILE A 1 143 ? 4.073 7.112 17.400 1.00 89.44 143 ILE A O 1
ATOM 1174 N N . LEU A 1 144 ? 6.181 6.742 16.692 1.00 87.75 144 LEU A N 1
ATOM 1175 C CA . LEU A 1 144 ? 6.645 6.027 17.871 1.00 87.75 144 LEU A CA 1
ATOM 1176 C C . LEU A 1 144 ? 6.539 6.886 19.135 1.00 87.75 144 LEU A C 1
ATOM 1178 O O . LEU A 1 144 ? 6.044 6.416 20.155 1.00 87.75 144 LEU A O 1
ATOM 1182 N N . GLU A 1 145 ? 6.975 8.140 19.071 1.00 86.94 145 GLU A N 1
ATOM 1183 C CA . GLU A 1 145 ? 6.890 9.079 20.194 1.00 86.94 145 GLU A CA 1
ATOM 1184 C C . GLU A 1 145 ? 5.436 9.311 20.620 1.00 86.94 145 GLU A C 1
ATOM 1186 O O . GLU A 1 145 ? 5.108 9.162 21.797 1.00 86.94 145 GLU A O 1
ATOM 1191 N N . ASN A 1 146 ? 4.537 9.558 19.663 1.00 84.44 146 ASN A N 1
ATOM 1192 C CA . ASN A 1 146 ? 3.107 9.709 19.946 1.00 84.44 146 ASN A CA 1
ATOM 1193 C C . ASN A 1 146 ? 2.480 8.430 20.528 1.00 84.44 146 ASN A C 1
ATOM 1195 O O . ASN A 1 146 ? 1.620 8.518 21.408 1.00 84.44 146 ASN A O 1
ATOM 1199 N N . LEU A 1 147 ? 2.911 7.249 20.071 1.00 84.31 147 LEU A N 1
ATOM 1200 C CA . LEU A 1 147 ? 2.456 5.969 20.620 1.00 84.31 147 LEU A CA 1
ATOM 1201 C C . LEU A 1 147 ? 2.923 5.773 22.063 1.00 84.31 147 LEU A C 1
ATOM 1203 O O . LEU A 1 147 ? 2.105 5.393 22.891 1.00 84.31 147 LEU A O 1
ATOM 1207 N N . LYS A 1 148 ? 4.184 6.090 22.385 1.00 84.00 148 LYS A N 1
ATOM 1208 C CA . LYS A 1 148 ? 4.727 5.998 23.754 1.00 84.00 148 LYS A CA 1
ATOM 1209 C C . LYS A 1 148 ? 4.046 6.959 24.727 1.00 84.00 148 LYS A C 1
ATOM 1211 O O . LYS A 1 148 ? 3.844 6.618 25.888 1.00 84.00 148 LYS A O 1
ATOM 1216 N N . VAL A 1 149 ? 3.690 8.156 24.259 1.00 81.19 149 VAL A N 1
ATOM 1217 C CA . VAL A 1 149 ? 2.928 9.127 25.059 1.00 81.19 149 VAL A CA 1
ATOM 1218 C C . VAL A 1 149 ? 1.516 8.610 25.336 1.00 81.19 149 VAL A C 1
ATOM 1220 O O . VAL A 1 149 ? 1.031 8.740 26.457 1.00 81.19 149 VAL A O 1
ATOM 1223 N N . SER A 1 150 ? 0.877 8.009 24.331 1.00 74.44 150 SER A N 1
ATOM 1224 C CA . SER A 1 150 ? -0.514 7.547 24.429 1.00 74.44 150 SER A CA 1
ATOM 1225 C C . SER A 1 150 ? -0.647 6.199 25.146 1.00 74.44 150 SER A C 1
ATOM 1227 O O . SER A 1 150 ? -1.663 5.951 25.782 1.00 74.44 150 SER A O 1
ATOM 1229 N N . ASN A 1 151 ? 0.370 5.334 25.072 1.00 75.88 151 ASN A N 1
ATOM 1230 C CA . ASN A 1 151 ? 0.381 3.996 25.661 1.00 75.88 151 ASN A CA 1
ATOM 1231 C C . ASN A 1 151 ? 1.761 3.697 26.266 1.00 75.88 151 ASN A C 1
ATOM 1233 O O . ASN A 1 151 ? 2.698 3.313 25.562 1.00 75.88 151 ASN A O 1
ATOM 1237 N N . LYS A 1 152 ? 1.878 3.859 27.588 1.00 70.69 152 LYS A N 1
ATOM 1238 C CA . LYS A 1 152 ? 3.147 3.692 28.320 1.00 70.69 152 LYS A CA 1
ATOM 1239 C C . LYS A 1 152 ? 3.644 2.243 28.378 1.00 70.69 152 LYS A C 1
ATOM 1241 O O . LYS A 1 152 ? 4.836 2.031 28.566 1.00 70.69 152 LYS A O 1
ATOM 1246 N N . ASP A 1 153 ? 2.753 1.277 28.168 1.00 72.38 153 ASP A N 1
ATOM 1247 C CA . ASP A 1 153 ? 3.052 -0.154 28.302 1.00 72.38 153 ASP A CA 1
ATOM 1248 C C . ASP A 1 153 ? 3.588 -0.791 27.004 1.00 72.38 153 ASP A C 1
ATOM 1250 O O . ASP A 1 153 ? 3.948 -1.968 26.979 1.00 72.38 153 ASP A O 1
ATOM 1254 N N . ILE A 1 154 ? 3.660 -0.032 25.903 1.00 75.75 154 ILE A N 1
ATOM 1255 C CA . ILE A 1 154 ? 4.090 -0.556 24.602 1.00 75.75 154 ILE A CA 1
ATOM 1256 C C . ILE A 1 154 ? 5.619 -0.482 24.468 1.00 75.75 154 ILE A C 1
ATOM 1258 O O . ILE A 1 154 ? 6.208 0.595 24.347 1.00 75.75 154 ILE A O 1
ATOM 1262 N N . THR A 1 155 ? 6.266 -1.649 24.400 1.00 77.25 155 THR A N 1
ATOM 1263 C CA . THR A 1 155 ? 7.714 -1.772 24.159 1.00 77.25 155 THR A CA 1
ATOM 1264 C C . THR A 1 155 ? 7.991 -2.003 22.675 1.00 77.25 155 THR A C 1
ATOM 1266 O O . THR A 1 155 ? 7.788 -3.106 22.182 1.00 77.25 155 THR A O 1
ATOM 1269 N N . ILE A 1 156 ? 8.465 -0.979 21.957 1.00 78.31 156 ILE A N 1
ATOM 1270 C CA . ILE A 1 156 ? 8.861 -1.062 20.535 1.00 78.31 156 ILE A CA 1
ATOM 1271 C C . ILE A 1 156 ? 10.396 -0.978 20.432 1.00 78.31 156 ILE A C 1
ATOM 1273 O O . ILE A 1 156 ? 10.969 -0.082 21.064 1.00 78.31 156 ILE A O 1
ATOM 1277 N N . PRO A 1 157 ? 11.066 -1.818 19.612 1.00 76.88 157 PRO A N 1
ATOM 1278 C CA . PRO A 1 157 ? 10.506 -2.803 18.672 1.00 76.88 157 PRO A CA 1
ATOM 1279 C C . PRO A 1 157 ? 9.889 -4.036 19.351 1.00 76.88 157 PRO A C 1
ATOM 1281 O O . PRO A 1 157 ? 10.413 -4.533 20.340 1.00 76.88 157 PRO A O 1
ATOM 1284 N N . THR A 1 158 ? 8.776 -4.525 18.793 1.00 79.50 158 THR A N 1
ATOM 1285 C CA . THR A 1 158 ? 8.050 -5.722 19.247 1.00 79.50 158 THR A CA 1
ATOM 1286 C C . THR A 1 158 ? 8.013 -6.755 18.125 1.00 79.50 158 THR A C 1
ATOM 1288 O O . THR A 1 158 ? 7.819 -6.397 16.963 1.00 79.50 158 THR A O 1
ATOM 1291 N N . GLU A 1 159 ? 8.155 -8.034 18.459 1.00 82.50 159 GLU A N 1
ATOM 1292 C CA . GLU A 1 159 ? 7.922 -9.123 17.508 1.00 82.50 159 GLU A CA 1
ATOM 1293 C C . GLU A 1 159 ? 6.438 -9.250 17.138 1.00 82.50 159 GLU A C 1
ATOM 1295 O O . GLU A 1 159 ? 5.553 -8.995 17.957 1.00 82.50 159 GLU A O 1
ATOM 1300 N N . PHE A 1 160 ? 6.159 -9.707 15.912 1.00 83.94 160 PHE A N 1
ATOM 1301 C CA . PHE A 1 160 ? 4.789 -9.837 15.406 1.00 83.94 160 PHE A CA 1
ATOM 1302 C C . PHE A 1 160 ? 3.905 -10.765 16.253 1.00 83.94 160 PHE A C 1
ATOM 1304 O O . PHE A 1 160 ? 2.710 -10.516 16.389 1.00 83.94 160 PHE A O 1
ATOM 1311 N N . VAL A 1 161 ? 4.490 -11.793 16.872 1.00 77.62 161 VAL A N 1
ATOM 1312 C CA . VAL A 1 161 ? 3.777 -12.770 17.715 1.00 77.62 161 VAL A CA 1
ATOM 1313 C C . VAL A 1 161 ? 3.122 -12.113 18.936 1.00 77.62 161 VAL A C 1
ATOM 1315 O O . VAL A 1 161 ? 2.061 -12.551 19.383 1.00 77.62 161 VAL A O 1
ATOM 1318 N N . ASN A 1 162 ? 3.712 -11.027 19.437 1.00 81.38 162 ASN A N 1
ATOM 1319 C CA . ASN A 1 162 ? 3.243 -10.330 20.634 1.00 81.38 162 ASN A CA 1
ATOM 1320 C C . ASN A 1 162 ? 2.223 -9.222 20.311 1.00 81.38 162 ASN A C 1
ATOM 1322 O O . ASN A 1 162 ? 1.707 -8.589 21.226 1.00 81.38 162 ASN A O 1
ATOM 1326 N N . LEU A 1 163 ? 1.894 -8.981 19.030 1.00 80.44 163 LEU A N 1
ATOM 1327 C CA . LEU A 1 163 ? 0.952 -7.921 18.630 1.00 80.44 163 LEU A CA 1
ATOM 1328 C C . LEU A 1 163 ? -0.466 -8.136 19.167 1.00 80.44 163 LEU A C 1
ATOM 1330 O O . LEU A 1 163 ? -1.184 -7.165 19.383 1.00 80.44 163 LEU A O 1
ATOM 1334 N N . LYS A 1 164 ? -0.860 -9.388 19.417 1.00 79.94 164 LYS A N 1
ATOM 1335 C CA . LYS A 1 164 ? -2.171 -9.740 19.987 1.00 79.94 164 LYS A CA 1
ATOM 1336 C C . LYS A 1 164 ? -2.400 -9.150 21.385 1.00 79.94 164 LYS A C 1
ATOM 1338 O O . LYS A 1 164 ? -3.536 -8.889 21.764 1.00 79.94 164 LYS A O 1
ATOM 1343 N N . ASP A 1 165 ? -1.318 -8.953 22.136 1.00 79.19 165 ASP A N 1
ATOM 1344 C CA . ASP A 1 165 ? -1.356 -8.490 23.522 1.00 79.19 165 ASP A CA 1
ATOM 1345 C C . ASP A 1 165 ? -1.255 -6.955 23.602 1.00 79.19 165 ASP A C 1
ATOM 1347 O O . ASP A 1 165 ? -1.465 -6.357 24.660 1.00 79.19 165 ASP A O 1
ATOM 1351 N N . VAL A 1 166 ? -0.974 -6.295 22.470 1.00 79.69 166 VAL A N 1
ATOM 1352 C CA . VAL A 1 166 ? -0.841 -4.842 22.377 1.00 79.69 166 VAL A CA 1
ATOM 1353 C C . VAL A 1 166 ? -2.225 -4.207 22.276 1.00 79.69 166 VAL A C 1
ATOM 1355 O O . VAL A 1 166 ? -2.898 -4.272 21.249 1.00 79.69 166 VAL A O 1
ATOM 1358 N N . LYS A 1 167 ? -2.639 -3.528 23.346 1.00 79.31 167 LYS A N 1
ATOM 1359 C CA . LYS A 1 167 ? -3.846 -2.695 23.346 1.00 79.31 167 LYS A CA 1
ATOM 1360 C C . LYS A 1 167 ? -3.496 -1.301 22.836 1.00 79.31 167 LYS A C 1
ATOM 1362 O O . LYS A 1 167 ? -2.649 -0.626 23.413 1.00 79.31 167 LYS A O 1
ATOM 1367 N N . ILE A 1 168 ? -4.149 -0.880 21.756 1.00 80.81 168 ILE A N 1
ATOM 1368 C CA . ILE A 1 168 ? -3.993 0.454 21.167 1.00 80.81 168 ILE A CA 1
ATOM 1369 C C . ILE A 1 168 ? -5.357 1.140 21.187 1.00 80.81 168 ILE A C 1
ATOM 1371 O O . ILE A 1 168 ? -6.375 0.514 20.895 1.00 80.81 168 ILE A O 1
ATOM 1375 N N . ALA A 1 169 ? -5.370 2.427 21.529 1.00 83.00 169 ALA A N 1
ATOM 1376 C CA . ALA A 1 169 ? -6.556 3.265 21.421 1.00 83.00 169 ALA A CA 1
ATOM 1377 C C . ALA A 1 169 ? -7.118 3.275 19.978 1.00 83.00 169 ALA A C 1
ATOM 1379 O O . ALA A 1 169 ? -6.360 3.128 19.013 1.00 83.00 169 ALA A O 1
ATOM 1380 N N . PRO A 1 170 ? -8.429 3.476 19.786 1.00 84.94 170 PRO A N 1
ATOM 1381 C CA . PRO A 1 170 ? -9.017 3.702 18.470 1.00 84.94 170 PRO A CA 1
ATOM 1382 C C . PRO A 1 170 ? -8.344 4.849 17.695 1.00 84.94 170 PRO A C 1
ATOM 1384 O O . PRO A 1 170 ? -7.989 5.881 18.259 1.00 84.94 170 PRO A O 1
ATOM 1387 N N . LEU A 1 171 ? -8.259 4.724 16.362 1.00 85.62 171 LEU A N 1
ATOM 1388 C CA . LEU A 1 171 ? -7.662 5.733 15.462 1.00 85.62 171 LEU A CA 1
ATOM 1389 C C . LEU A 1 171 ? -8.225 7.156 15.640 1.00 85.62 171 LEU A C 1
ATOM 1391 O O . LEU A 1 171 ? -7.532 8.123 15.339 1.00 85.62 171 LEU A O 1
ATOM 1395 N N . ILE A 1 172 ? -9.474 7.283 16.095 1.00 86.25 172 ILE A N 1
ATOM 1396 C CA . ILE A 1 172 ? -10.148 8.571 16.308 1.00 86.25 172 ILE A CA 1
ATOM 1397 C C . ILE A 1 172 ? -9.634 9.331 17.539 1.00 86.25 172 ILE A C 1
ATOM 1399 O O . ILE A 1 172 ? -9.774 10.549 17.594 1.00 86.25 172 ILE A O 1
ATOM 1403 N N . GLU A 1 173 ? -9.023 8.633 18.498 1.00 87.31 173 GLU A N 1
ATOM 1404 C CA . GLU A 1 173 ? -8.471 9.225 19.722 1.00 87.31 173 GLU A CA 1
ATOM 1405 C C . GLU A 1 173 ? -7.062 9.796 19.504 1.00 87.31 173 GLU A C 1
ATOM 1407 O O . GLU A 1 173 ? -6.564 10.576 20.315 1.00 87.31 173 GLU A O 1
ATOM 1412 N N . PHE A 1 174 ? -6.416 9.453 18.386 1.00 86.69 174 PHE A N 1
ATOM 1413 C CA . PHE A 1 174 ? -5.097 9.974 18.057 1.00 86.69 174 PHE A CA 1
ATOM 1414 C C . PHE A 1 174 ? -5.151 11.432 17.582 1.00 86.69 174 PHE A C 1
ATOM 1416 O O . PHE A 1 174 ? -6.074 11.834 16.868 1.00 86.69 174 PHE A O 1
ATOM 1423 N N . PRO A 1 175 ? -4.109 12.232 17.874 1.00 88.56 175 PRO A N 1
ATOM 1424 C CA . PRO A 1 175 ? -4.027 13.592 17.367 1.00 88.56 175 PRO A CA 1
ATOM 1425 C C . PRO A 1 175 ? -3.972 13.596 15.835 1.00 88.56 175 PRO A C 1
ATOM 1427 O O . PRO A 1 175 ? -3.327 12.749 15.209 1.00 88.56 175 PRO A O 1
ATOM 1430 N N . TYR A 1 176 ? -4.589 14.604 15.212 1.00 87.69 176 TYR A N 1
ATOM 1431 C CA . TYR A 1 176 ? -4.668 14.713 13.750 1.00 87.69 176 TYR A CA 1
ATOM 1432 C C . TYR A 1 176 ? -3.294 14.644 13.064 1.00 87.69 176 TYR A C 1
ATOM 1434 O O . TYR A 1 176 ? -3.146 14.011 12.021 1.00 87.69 176 TYR A O 1
ATOM 1442 N N . SER A 1 177 ? -2.256 15.221 13.676 1.00 87.19 177 SER A N 1
ATOM 1443 C CA . SER A 1 177 ? -0.878 15.150 13.174 1.00 87.19 177 SER A CA 1
ATOM 1444 C C . SER A 1 177 ? -0.343 13.714 13.084 1.00 87.19 177 SER A C 1
ATOM 1446 O O . SER A 1 177 ? 0.399 13.397 12.154 1.00 87.19 177 SER A O 1
ATOM 1448 N N . HIS A 1 178 ? -0.733 12.830 14.005 1.00 89.06 178 HIS A N 1
ATOM 1449 C CA . HIS A 1 178 ? -0.387 11.410 13.972 1.00 89.06 178 HIS A CA 1
ATOM 1450 C C . HIS A 1 178 ? -1.127 10.696 12.839 1.00 89.06 178 HIS A C 1
ATOM 1452 O O . HIS A 1 178 ? -0.513 9.990 12.040 1.00 89.06 178 HIS A O 1
ATOM 1458 N N . ILE A 1 179 ? -2.426 10.965 12.711 1.00 89.50 179 ILE A N 1
ATOM 1459 C CA . ILE A 1 179 ? -3.271 10.407 11.655 1.00 89.50 179 ILE A CA 1
ATOM 1460 C C . ILE A 1 179 ? -2.744 10.797 10.262 1.00 89.50 179 ILE A C 1
ATOM 1462 O O . ILE A 1 179 ? -2.632 9.945 9.382 1.00 89.50 179 ILE A O 1
ATOM 1466 N N . VAL A 1 180 ? -2.355 12.060 10.058 1.00 86.88 180 VAL A N 1
ATOM 1467 C CA . VAL A 1 180 ? -1.747 12.518 8.797 1.00 86.88 180 VAL A CA 1
ATOM 1468 C C . VAL A 1 180 ? -0.459 11.750 8.501 1.00 86.88 180 VAL A C 1
ATOM 1470 O O . VAL A 1 180 ? -0.260 11.314 7.371 1.00 86.88 180 VAL A O 1
ATOM 1473 N N . ARG A 1 181 ? 0.408 11.521 9.494 1.00 89.06 181 ARG A N 1
ATOM 1474 C CA . ARG A 1 181 ? 1.649 10.752 9.292 1.00 89.06 181 ARG A CA 1
ATOM 1475 C C . ARG A 1 181 ? 1.374 9.290 8.933 1.00 89.06 181 ARG A C 1
ATOM 1477 O O . ARG A 1 181 ? 2.035 8.768 8.035 1.00 89.06 181 ARG A O 1
ATOM 1484 N N . LEU A 1 182 ? 0.379 8.659 9.560 1.00 89.94 182 LEU A N 1
ATOM 1485 C CA . LEU A 1 182 ? -0.081 7.317 9.182 1.00 89.94 182 LEU A CA 1
ATOM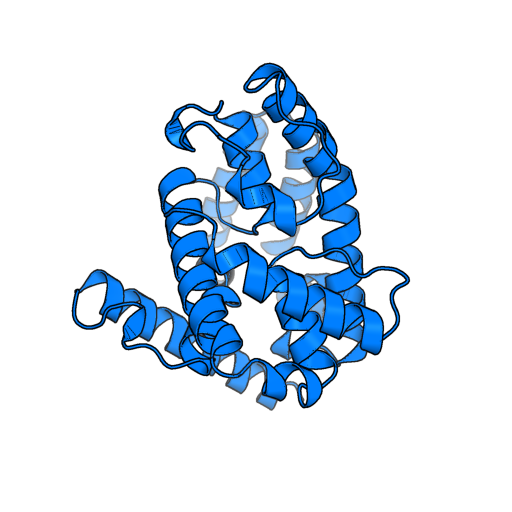 1486 C C . LEU A 1 182 ? -0.596 7.297 7.738 1.00 89.94 182 LEU A C 1
ATOM 1488 O O . LEU A 1 182 ? -0.201 6.433 6.954 1.00 89.94 182 LEU A O 1
ATOM 1492 N N . CYS A 1 183 ? -1.400 8.288 7.349 1.00 86.44 183 CYS A N 1
ATOM 1493 C CA . CYS A 1 183 ? -1.838 8.476 5.968 1.00 86.44 183 CYS A CA 1
ATOM 1494 C C . CYS A 1 183 ? -0.649 8.569 4.998 1.00 86.44 183 CYS A C 1
ATOM 1496 O O . CYS A 1 183 ? -0.632 7.855 3.996 1.00 86.44 183 CYS A O 1
ATOM 1498 N N . MET A 1 184 ? 0.380 9.359 5.318 1.00 83.12 184 MET A N 1
ATOM 1499 C CA . MET A 1 184 ? 1.569 9.502 4.468 1.00 83.12 184 MET A CA 1
ATOM 1500 C C . MET A 1 184 ? 2.345 8.189 4.316 1.00 83.12 184 MET A C 1
ATOM 1502 O O . MET A 1 184 ? 2.682 7.809 3.192 1.00 83.12 184 MET A O 1
ATOM 1506 N N . ILE A 1 185 ? 2.566 7.450 5.410 1.00 87.44 185 ILE A N 1
ATOM 1507 C CA . ILE A 1 185 ? 3.222 6.134 5.355 1.00 87.44 185 ILE A CA 1
ATOM 1508 C C . ILE A 1 185 ? 2.407 5.178 4.496 1.00 87.44 185 ILE A C 1
ATOM 1510 O O . ILE A 1 185 ? 2.928 4.583 3.552 1.00 87.44 185 ILE A O 1
ATOM 1514 N N . HIS A 1 186 ? 1.113 5.040 4.763 1.00 86.44 186 HIS A N 1
ATOM 1515 C CA . HIS A 1 186 ? 0.259 4.097 4.045 1.00 86.44 186 HIS A CA 1
ATOM 1516 C C . HIS A 1 186 ? -0.193 4.610 2.671 1.00 86.44 186 HIS A C 1
ATOM 1518 O O . HIS A 1 186 ? -0.984 3.936 2.015 1.00 86.44 186 HIS A O 1
ATOM 1524 N N . ARG A 1 187 ? 0.337 5.755 2.207 1.00 77.56 187 ARG A N 1
ATOM 1525 C CA . ARG A 1 187 ? -0.034 6.416 0.942 1.00 77.56 187 ARG A CA 1
ATOM 1526 C C . ARG A 1 187 ? -1.552 6.527 0.773 1.00 77.56 187 ARG A C 1
ATOM 1528 O O . ARG A 1 187 ? -2.098 6.232 -0.283 1.00 77.56 187 ARG A O 1
ATOM 1535 N N . CYS A 1 188 ? -2.219 6.920 1.849 1.00 79.81 188 CYS A N 1
ATOM 1536 C CA . CYS A 1 188 ? -3.621 7.299 1.853 1.00 79.81 188 CYS A CA 1
ATOM 1537 C C . CYS A 1 188 ? -3.707 8.817 1.891 1.00 79.81 188 CYS A C 1
ATOM 1539 O O . CYS A 1 188 ? -3.021 9.455 2.686 1.00 79.81 188 CYS A O 1
ATOM 1541 N N . PHE A 1 189 ? -4.593 9.409 1.104 1.00 71.25 189 PHE A N 1
ATOM 1542 C CA . PHE A 1 189 ? -4.844 10.837 1.226 1.00 71.25 189 PHE A CA 1
ATOM 1543 C C . PHE A 1 189 ? -5.499 11.197 2.579 1.00 71.25 189 PHE A C 1
ATOM 1545 O O . PHE A 1 189 ? -6.427 10.507 3.016 1.00 71.25 189 PHE A O 1
ATOM 1552 N N . PRO A 1 190 ? -5.051 12.287 3.232 1.00 70.50 190 PRO A N 1
ATOM 1553 C CA . PRO A 1 190 ? -5.353 12.592 4.633 1.00 70.50 190 PRO A CA 1
ATOM 1554 C C . PRO A 1 190 ? -6.789 13.059 4.911 1.00 70.50 190 PRO A C 1
ATOM 1556 O O . PRO A 1 190 ? -7.135 13.302 6.061 1.00 70.50 190 PRO A O 1
ATOM 1559 N N . VAL A 1 191 ? -7.655 13.193 3.903 1.00 72.38 191 VAL A N 1
ATOM 1560 C CA . VAL A 1 191 ? -9.041 13.647 4.109 1.00 72.38 191 VAL A CA 1
ATOM 1561 C C . VAL A 1 191 ? -10.041 12.823 3.282 1.00 72.38 191 VAL A C 1
ATOM 1563 O O . VAL A 1 191 ? -9.967 12.840 2.053 1.00 72.38 191 VAL A O 1
ATOM 1566 N N . PRO A 1 192 ? -11.022 12.133 3.904 1.00 75.12 192 PRO A N 1
ATOM 1567 C CA . PRO A 1 192 ? -11.130 11.813 5.334 1.00 75.12 192 PRO A CA 1
ATOM 1568 C C . PRO A 1 192 ? -10.116 10.728 5.741 1.00 75.12 192 PRO A C 1
ATOM 1570 O O . PRO A 1 192 ? -10.223 9.585 5.300 1.00 75.12 192 PRO A O 1
ATOM 1573 N N . SER A 1 193 ? -9.143 11.071 6.587 1.00 75.88 193 SER A N 1
ATOM 1574 C CA . SER A 1 193 ? -8.006 10.204 6.931 1.00 75.88 193 SER A CA 1
ATOM 1575 C C . SER A 1 193 ? -8.390 8.915 7.648 1.00 75.88 193 SER A C 1
ATOM 1577 O O . SER A 1 193 ? -8.034 7.840 7.177 1.00 75.88 193 SER A O 1
ATOM 1579 N N . VAL A 1 194 ? -9.130 9.001 8.760 1.00 86.88 194 VAL A N 1
ATOM 1580 C CA . VAL A 1 194 ? -9.445 7.830 9.604 1.00 86.88 194 VAL A CA 1
ATOM 1581 C C . VAL A 1 194 ? -10.222 6.778 8.820 1.00 86.88 194 VAL A C 1
ATOM 1583 O O . VAL A 1 194 ? -9.820 5.621 8.784 1.00 86.88 194 VAL A O 1
ATOM 1586 N N . LYS A 1 195 ? -11.285 7.188 8.114 1.00 87.06 195 LYS A N 1
ATOM 1587 C CA . LYS A 1 195 ? -12.093 6.277 7.288 1.00 87.06 195 LYS A CA 1
ATOM 1588 C C . LYS A 1 195 ? -11.263 5.614 6.188 1.00 87.06 195 LYS A C 1
ATOM 1590 O O . LYS A 1 195 ? -11.449 4.437 5.916 1.00 87.06 195 LYS A O 1
ATOM 1595 N N . ARG A 1 196 ? -10.345 6.352 5.553 1.00 84.56 196 ARG A N 1
ATOM 1596 C CA . ARG A 1 196 ? -9.487 5.812 4.485 1.00 84.56 196 ARG A CA 1
ATOM 1597 C C . ARG A 1 196 ? -8.429 4.853 5.015 1.00 84.56 196 ARG A C 1
ATOM 1599 O O . ARG A 1 196 ? -8.173 3.846 4.367 1.00 84.56 196 ARG A O 1
ATOM 1606 N N . LEU A 1 197 ? -7.840 5.152 6.172 1.00 88.81 197 LEU A N 1
ATOM 1607 C CA . LEU A 1 197 ? -6.907 4.253 6.849 1.00 88.81 197 LEU A CA 1
ATOM 1608 C C . LEU A 1 197 ? -7.603 2.964 7.287 1.00 88.81 197 LEU A C 1
ATOM 1610 O O . LEU A 1 197 ? -7.090 1.891 6.988 1.00 88.81 197 LEU A O 1
ATOM 1614 N N . ALA A 1 198 ? -8.778 3.072 7.916 1.00 89.25 198 ALA A N 1
ATOM 1615 C CA . ALA A 1 198 ? -9.585 1.923 8.322 1.00 89.25 198 ALA A CA 1
ATOM 1616 C C . ALA A 1 198 ? -9.971 1.059 7.114 1.00 89.25 198 ALA A C 1
ATOM 1618 O O . ALA A 1 198 ? -9.654 -0.124 7.081 1.00 89.25 198 ALA A O 1
ATOM 1619 N N . HIS A 1 199 ? -10.520 1.675 6.062 1.00 88.50 199 HIS A N 1
ATOM 1620 C CA . HIS A 1 199 ? -10.862 0.974 4.821 1.00 88.50 199 HIS A CA 1
ATOM 1621 C C . HIS A 1 199 ? -9.647 0.288 4.189 1.00 88.50 199 HIS A C 1
ATOM 1623 O O . HIS A 1 199 ? -9.717 -0.864 3.779 1.00 88.50 199 HIS A O 1
ATOM 1629 N N . ARG A 1 200 ? -8.490 0.961 4.130 1.00 89.12 200 ARG A N 1
ATOM 1630 C CA . ARG A 1 200 ? -7.261 0.337 3.620 1.00 89.12 200 ARG A CA 1
ATOM 1631 C C . ARG A 1 200 ? -6.825 -0.849 4.482 1.00 89.12 200 ARG A C 1
ATOM 1633 O O . ARG A 1 200 ? -6.365 -1.842 3.925 1.00 89.12 200 ARG A O 1
ATOM 1640 N N . ALA A 1 201 ? -6.935 -0.741 5.804 1.00 90.75 201 ALA A N 1
ATOM 1641 C CA . ALA A 1 201 ? -6.611 -1.829 6.717 1.00 90.75 201 ALA A CA 1
ATOM 1642 C C . ALA A 1 201 ? -7.552 -3.027 6.516 1.00 90.75 201 ALA A C 1
ATOM 1644 O O . ALA A 1 201 ? -7.071 -4.151 6.452 1.00 90.75 201 ALA A O 1
ATOM 1645 N N . GLU A 1 202 ? -8.854 -2.800 6.326 1.00 91.44 202 GLU A N 1
ATOM 1646 C CA . GLU A 1 202 ? -9.832 -3.853 6.013 1.00 91.44 202 GLU A CA 1
ATOM 1647 C C . GLU A 1 202 ? -9.505 -4.574 4.703 1.00 91.44 202 GLU A C 1
ATOM 1649 O O . GLU A 1 202 ? -9.465 -5.801 4.668 1.00 91.44 202 GLU A O 1
ATOM 1654 N N . VAL A 1 203 ? -9.190 -3.827 3.641 1.00 91.75 203 VAL A N 1
ATOM 1655 C CA . VAL A 1 203 ? -8.794 -4.418 2.353 1.00 91.75 203 VAL A CA 1
ATOM 1656 C C . VAL A 1 203 ? -7.514 -5.250 2.503 1.00 91.75 203 VAL A C 1
ATOM 1658 O O . VAL A 1 203 ? -7.418 -6.338 1.941 1.00 91.75 203 VAL A O 1
ATOM 1661 N N . LEU A 1 204 ? -6.527 -4.761 3.266 1.00 92.94 204 LEU A N 1
ATOM 1662 C CA . LEU A 1 204 ? -5.298 -5.511 3.538 1.00 92.94 204 LEU A CA 1
ATOM 1663 C C . LEU A 1 204 ? -5.557 -6.759 4.388 1.00 92.94 204 LEU A C 1
ATOM 1665 O O . LEU A 1 204 ? -4.957 -7.788 4.107 1.00 92.94 204 LEU A O 1
ATOM 1669 N N . ARG A 1 205 ? -6.454 -6.704 5.379 1.00 91.94 205 ARG A N 1
ATOM 1670 C CA . ARG A 1 205 ? -6.844 -7.876 6.182 1.00 91.94 205 ARG A CA 1
ATOM 1671 C C . ARG A 1 205 ? -7.529 -8.943 5.335 1.00 91.94 205 ARG A C 1
ATOM 1673 O O . ARG A 1 205 ? -7.244 -10.120 5.511 1.00 91.94 205 ARG A O 1
ATOM 1680 N N . GLU A 1 206 ? -8.402 -8.539 4.417 1.00 92.56 206 GLU A N 1
ATOM 1681 C CA . GLU A 1 206 ? -9.055 -9.464 3.486 1.00 92.56 206 GLU A CA 1
ATOM 1682 C C . GLU A 1 206 ? -8.050 -10.080 2.500 1.00 92.56 206 GLU A C 1
ATOM 1684 O O . GLU A 1 206 ? -8.136 -11.257 2.161 1.00 92.56 206 GLU A O 1
ATOM 1689 N N . LEU A 1 207 ? -7.048 -9.314 2.064 1.00 93.19 207 LEU A N 1
ATOM 1690 C CA . LEU A 1 207 ? -5.949 -9.863 1.273 1.00 93.19 207 LEU A CA 1
ATOM 1691 C C . LEU A 1 207 ? -5.096 -10.842 2.101 1.00 93.19 207 LEU A C 1
ATOM 1693 O O . LEU A 1 207 ? -4.752 -11.919 1.619 1.00 93.19 207 LEU A O 1
ATOM 1697 N N . ASP A 1 208 ? -4.774 -10.485 3.346 1.00 93.81 208 ASP A N 1
ATOM 1698 C CA . ASP A 1 208 ? -3.997 -11.318 4.267 1.00 93.81 208 ASP A CA 1
ATOM 1699 C C . ASP A 1 208 ? -4.712 -12.638 4.585 1.00 93.81 208 ASP A C 1
ATOM 1701 O O . ASP A 1 208 ? -4.071 -13.687 4.583 1.00 93.81 208 ASP A O 1
ATOM 1705 N N . SER A 1 209 ? -6.030 -12.615 4.815 1.00 91.75 209 SER A N 1
ATOM 1706 C CA . SER A 1 209 ? -6.819 -13.809 5.145 1.00 91.75 209 SER A CA 1
ATOM 1707 C C . SER A 1 209 ? -6.783 -14.848 4.022 1.00 91.75 209 SER A C 1
ATOM 1709 O O . SER A 1 209 ? -6.648 -16.043 4.284 1.00 91.75 209 SER A O 1
ATOM 1711 N N . ARG A 1 210 ? -6.825 -14.394 2.767 1.00 91.38 210 ARG A N 1
ATOM 1712 C CA . ARG A 1 210 ? -6.733 -15.250 1.578 1.00 91.38 210 ARG A CA 1
ATOM 1713 C C . ARG A 1 210 ? -5.339 -15.815 1.395 1.00 91.38 210 ARG A C 1
ATOM 1715 O O . ARG A 1 210 ? -5.187 -17.020 1.245 1.00 91.38 210 ARG A O 1
ATOM 1722 N N . GLN A 1 211 ? -4.322 -14.961 1.478 1.00 91.12 211 GLN A N 1
ATOM 1723 C CA . GLN A 1 211 ? -2.934 -15.406 1.348 1.00 91.12 211 GLN A CA 1
ATOM 1724 C C . GLN A 1 211 ? -2.510 -16.343 2.478 1.00 91.12 211 GLN A C 1
ATOM 1726 O O . GLN A 1 211 ? -1.652 -17.193 2.274 1.00 91.12 211 GLN A O 1
ATOM 1731 N N . LEU A 1 212 ? -3.118 -16.220 3.657 1.00 91.50 212 LEU A N 1
ATOM 1732 C CA . LEU A 1 212 ? -2.899 -17.152 4.754 1.00 91.50 212 LEU A CA 1
ATOM 1733 C C . LEU A 1 212 ? -3.498 -18.539 4.472 1.00 91.50 212 LEU A C 1
ATOM 1735 O O . LEU A 1 212 ? -2.887 -19.535 4.853 1.00 91.50 212 LEU A O 1
ATOM 1739 N N . ASN A 1 213 ? -4.657 -18.622 3.810 1.00 89.12 213 ASN A N 1
ATOM 1740 C CA . ASN A 1 213 ? -5.226 -19.911 3.389 1.00 89.12 213 ASN A CA 1
ATOM 1741 C C . ASN A 1 213 ? -4.311 -20.616 2.377 1.00 89.12 213 ASN A C 1
ATOM 1743 O O . ASN A 1 213 ? -4.173 -21.837 2.418 1.00 89.12 213 ASN A O 1
ATOM 1747 N N . ASP A 1 214 ? -3.615 -19.830 1.556 1.00 90.06 214 ASP A N 1
ATOM 1748 C CA . ASP A 1 214 ? -2.685 -20.300 0.535 1.00 90.06 214 ASP A CA 1
ATOM 1749 C C . ASP A 1 214 ? -1.218 -20.011 0.902 1.00 90.06 214 ASP A C 1
ATOM 1751 O O . ASP A 1 214 ? -0.413 -19.621 0.058 1.00 90.06 214 ASP A O 1
ATOM 1755 N N . LEU A 1 215 ? -0.838 -20.209 2.173 1.00 90.81 215 LEU A N 1
ATOM 1756 C CA . LEU A 1 215 ? 0.489 -19.823 2.685 1.00 90.81 215 LEU A CA 1
ATOM 1757 C C . LEU A 1 215 ? 1.659 -20.453 1.905 1.00 90.81 215 LEU A C 1
ATOM 1759 O O . LEU A 1 215 ? 2.721 -19.846 1.791 1.00 90.81 215 LEU A O 1
ATOM 1763 N N . HIS A 1 216 ? 1.462 -21.653 1.352 1.00 89.69 216 HIS A N 1
ATOM 1764 C CA . HIS A 1 216 ? 2.451 -22.338 0.514 1.00 89.69 216 HIS A CA 1
ATOM 1765 C C . HIS A 1 216 ? 2.751 -21.581 -0.791 1.00 89.69 216 HIS A C 1
ATOM 1767 O O . HIS A 1 216 ? 3.890 -21.591 -1.249 1.00 89.69 216 HIS A O 1
ATOM 1773 N N . LEU A 1 217 ? 1.780 -20.842 -1.345 1.00 89.56 217 LEU A N 1
ATOM 1774 C CA . LEU A 1 217 ? 1.980 -20.033 -2.552 1.00 89.56 217 LEU A CA 1
ATOM 1775 C C . LEU A 1 217 ? 2.940 -18.863 -2.311 1.00 89.56 217 LEU A C 1
ATOM 1777 O O . LEU A 1 217 ? 3.507 -18.332 -3.262 1.00 89.56 217 LEU A O 1
ATOM 1781 N N . VAL A 1 218 ? 3.190 -18.479 -1.052 1.00 91.50 218 VAL A N 1
ATOM 1782 C CA . VAL A 1 218 ? 4.224 -17.485 -0.721 1.00 91.50 218 VAL A CA 1
ATOM 1783 C C . VAL A 1 218 ? 5.610 -17.967 -1.141 1.00 91.50 218 VAL A C 1
ATOM 1785 O O . VAL A 1 218 ? 6.451 -17.135 -1.471 1.00 91.50 218 VAL A O 1
ATOM 1788 N N . ASP A 1 219 ? 5.866 -19.276 -1.168 1.00 91.81 219 ASP A N 1
ATOM 1789 C CA . ASP A 1 219 ? 7.138 -19.829 -1.644 1.00 91.81 219 ASP A CA 1
ATOM 1790 C C . ASP A 1 219 ? 7.246 -19.827 -3.174 1.00 91.81 219 ASP A C 1
ATOM 1792 O O . ASP A 1 219 ? 8.347 -19.712 -3.713 1.00 91.81 219 ASP A O 1
ATOM 1796 N N . GLU A 1 220 ? 6.106 -19.849 -3.862 1.00 92.25 220 GLU A N 1
ATOM 1797 C CA . GLU A 1 220 ? 6.002 -19.852 -5.324 1.00 92.25 220 GLU A CA 1
ATOM 1798 C C . GLU A 1 220 ? 5.968 -18.444 -5.935 1.00 92.25 220 GLU A C 1
ATOM 1800 O O . GLU A 1 220 ? 6.196 -18.296 -7.135 1.00 92.25 220 GLU A O 1
ATOM 1805 N N . MET A 1 221 ? 5.724 -17.402 -5.125 1.00 92.88 221 MET A N 1
ATOM 1806 C CA . MET A 1 221 ? 5.699 -16.014 -5.596 1.00 92.88 221 MET A CA 1
ATOM 1807 C C . MET A 1 221 ? 6.988 -15.653 -6.327 1.00 92.88 221 MET A C 1
ATOM 1809 O O . MET A 1 221 ? 8.090 -15.888 -5.813 1.00 92.88 221 MET A O 1
ATOM 1813 N N . ASP A 1 222 ? 6.850 -14.992 -7.470 1.00 92.69 222 ASP A N 1
ATOM 1814 C CA . ASP A 1 222 ? 7.993 -14.368 -8.116 1.00 92.69 222 ASP A CA 1
ATOM 1815 C C . ASP A 1 222 ? 8.539 -13.203 -7.263 1.00 92.69 222 ASP A C 1
ATOM 1817 O O . ASP A 1 222 ? 7.893 -12.701 -6.332 1.00 92.69 222 ASP A O 1
ATOM 1821 N N . ASP A 1 223 ? 9.757 -12.760 -7.575 1.00 90.12 223 ASP A N 1
ATOM 1822 C CA . ASP A 1 223 ? 10.402 -11.657 -6.862 1.00 90.12 223 ASP A CA 1
ATOM 1823 C C . ASP A 1 223 ? 9.515 -10.404 -6.839 1.00 90.12 223 ASP A C 1
ATOM 1825 O O . ASP A 1 223 ? 9.389 -9.733 -5.814 1.00 90.12 223 ASP A O 1
ATOM 1829 N N . GLN A 1 224 ? 8.867 -10.083 -7.958 1.00 87.56 224 GLN A N 1
ATOM 1830 C CA . GLN A 1 224 ? 8.056 -8.881 -8.088 1.00 87.56 224 GLN A CA 1
ATOM 1831 C C . GLN A 1 224 ? 6.829 -8.926 -7.168 1.00 87.56 224 GLN A C 1
ATOM 1833 O O . GLN A 1 224 ? 6.553 -7.931 -6.490 1.00 87.56 224 GLN A O 1
ATOM 1838 N N . GLN A 1 225 ? 6.118 -10.051 -7.129 1.00 90.75 225 GLN A N 1
ATOM 1839 C CA . GLN A 1 225 ? 4.985 -10.302 -6.242 1.00 90.75 225 GLN A CA 1
ATOM 1840 C C . GLN A 1 225 ? 5.422 -10.218 -4.779 1.00 90.75 225 GLN A C 1
ATOM 1842 O O . GLN A 1 225 ? 4.794 -9.508 -3.988 1.00 90.75 225 GLN A O 1
ATOM 1847 N N . LEU A 1 226 ? 6.548 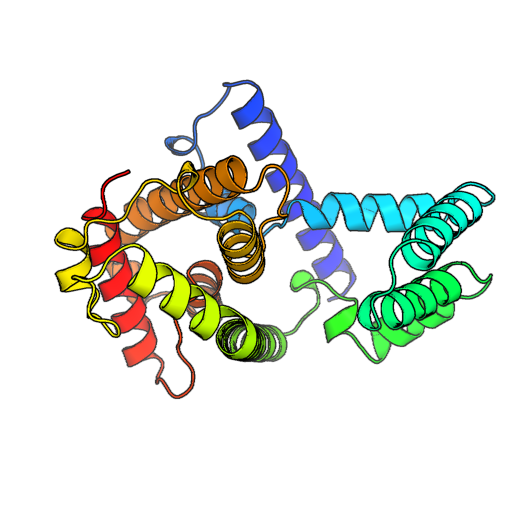-10.844 -4.428 1.00 94.44 226 LEU A N 1
ATOM 1848 C CA . LEU A 1 226 ? 7.088 -10.804 -3.071 1.00 94.44 226 LEU A CA 1
ATOM 1849 C C . LEU A 1 226 ? 7.393 -9.364 -2.628 1.00 94.44 226 LEU A C 1
ATOM 1851 O O . LEU A 1 226 ? 6.888 -8.906 -1.598 1.00 94.44 226 LEU A O 1
ATOM 1855 N N . TYR A 1 227 ? 8.158 -8.607 -3.423 1.00 92.50 227 TYR A N 1
ATOM 1856 C CA . TYR A 1 227 ? 8.484 -7.213 -3.102 1.00 92.50 227 TYR A CA 1
ATOM 1857 C C . TYR A 1 227 ? 7.236 -6.332 -3.009 1.00 92.50 227 TYR A C 1
ATOM 1859 O O . TYR A 1 227 ? 7.131 -5.491 -2.114 1.00 92.50 227 TYR A O 1
ATOM 1867 N N . MET A 1 228 ? 6.273 -6.533 -3.906 1.00 90.88 228 MET A N 1
ATOM 1868 C CA . MET A 1 228 ? 4.995 -5.832 -3.897 1.00 90.88 228 MET A CA 1
ATOM 1869 C C . MET A 1 228 ? 4.220 -6.096 -2.600 1.00 90.88 228 MET A C 1
ATOM 1871 O O . MET A 1 228 ? 3.759 -5.142 -1.968 1.00 90.88 228 MET A O 1
ATOM 1875 N N . HIS A 1 229 ? 4.118 -7.354 -2.165 1.00 93.75 229 HIS A N 1
ATOM 1876 C CA . HIS A 1 229 ? 3.422 -7.734 -0.936 1.00 93.75 229 HIS A CA 1
ATOM 1877 C C . HIS A 1 229 ? 4.077 -7.176 0.325 1.00 93.75 229 HIS A C 1
ATOM 1879 O O . HIS A 1 229 ? 3.365 -6.731 1.231 1.00 93.75 229 HIS A O 1
ATOM 1885 N N . LEU A 1 230 ? 5.407 -7.136 0.376 1.00 94.44 230 LEU A N 1
ATOM 1886 C CA . LEU A 1 230 ? 6.133 -6.474 1.460 1.00 94.44 230 LEU A CA 1
ATOM 1887 C C . LEU A 1 230 ? 5.907 -4.954 1.426 1.00 94.44 230 LEU A C 1
ATOM 1889 O O . LEU A 1 230 ? 5.661 -4.319 2.456 1.00 94.44 230 LEU A O 1
ATOM 1893 N N . PHE A 1 231 ? 5.919 -4.366 0.229 1.00 91.75 231 PHE A N 1
ATOM 1894 C CA . PHE A 1 231 ? 5.770 -2.931 0.024 1.00 91.75 231 PHE A CA 1
ATOM 1895 C C . PHE A 1 231 ? 4.386 -2.396 0.412 1.00 91.75 231 PHE A C 1
ATOM 1897 O O . PHE A 1 231 ? 4.308 -1.360 1.086 1.00 91.75 231 PHE A O 1
ATOM 1904 N N . ILE A 1 232 ? 3.296 -3.062 0.011 1.00 90.75 232 ILE A N 1
ATOM 1905 C CA . ILE A 1 232 ? 1.923 -2.614 0.323 1.00 90.75 232 ILE A CA 1
ATOM 1906 C C . ILE A 1 232 ? 1.625 -2.659 1.829 1.00 90.75 232 ILE A C 1
ATOM 1908 O O . ILE A 1 232 ? 0.850 -1.822 2.306 1.00 90.75 232 ILE A O 1
ATOM 1912 N N . ARG A 1 233 ? 2.291 -3.573 2.553 1.00 93.00 233 ARG A N 1
ATOM 1913 C CA . ARG A 1 233 ? 2.220 -3.779 4.013 1.00 93.00 233 ARG A CA 1
ATOM 1914 C C . ARG A 1 233 ? 3.236 -2.965 4.810 1.00 93.00 233 ARG A C 1
ATOM 1916 O O . ARG A 1 233 ? 3.151 -2.921 6.028 1.00 93.00 233 ARG A O 1
ATOM 1923 N N . ARG A 1 234 ? 4.169 -2.284 4.136 1.00 92.44 234 ARG A N 1
ATOM 1924 C CA . ARG A 1 234 ? 5.246 -1.491 4.763 1.00 92.44 234 ARG A CA 1
ATOM 1925 C C . ARG A 1 234 ? 6.231 -2.307 5.602 1.00 92.44 234 ARG A C 1
ATOM 1927 O O . ARG A 1 234 ? 6.843 -1.776 6.528 1.00 92.44 234 ARG A O 1
ATOM 1934 N N . LEU A 1 235 ? 6.432 -3.570 5.235 1.00 92.94 235 LEU A N 1
ATOM 1935 C CA . LEU A 1 235 ? 7.418 -4.441 5.867 1.00 92.94 235 LEU A CA 1
ATOM 1936 C C . LEU A 1 235 ? 8.821 -4.058 5.388 1.00 92.94 235 LEU A C 1
ATOM 1938 O O . LEU A 1 235 ? 9.057 -3.934 4.189 1.00 92.94 235 LEU A O 1
ATOM 1942 N N . GLN A 1 236 ? 9.747 -3.840 6.321 1.00 90.12 236 GLN A N 1
ATOM 1943 C CA . GLN A 1 236 ? 11.125 -3.468 5.998 1.00 90.12 236 GLN A CA 1
ATOM 1944 C C . GLN A 1 236 ? 11.933 -4.715 5.632 1.00 90.12 236 GLN A C 1
ATOM 1946 O O . GLN A 1 236 ? 12.041 -5.652 6.423 1.00 90.12 236 GLN A O 1
ATOM 1951 N N . TYR A 1 237 ? 12.513 -4.708 4.434 1.00 92.25 237 TYR A N 1
ATOM 1952 C CA . TYR A 1 237 ? 13.279 -5.831 3.890 1.00 92.25 237 TYR A CA 1
ATOM 1953 C C . TYR A 1 237 ? 14.664 -5.437 3.357 1.00 92.25 237 TYR A C 1
ATOM 1955 O O . TYR A 1 237 ? 15.328 -6.239 2.704 1.00 92.25 237 TYR A O 1
ATOM 1963 N N . GLU A 1 238 ? 15.121 -4.209 3.622 1.00 88.00 238 GLU A N 1
ATOM 1964 C CA . GLU A 1 238 ? 16.472 -3.777 3.248 1.00 88.00 238 GLU A CA 1
ATOM 1965 C C . GLU A 1 238 ? 17.515 -4.689 3.919 1.00 88.00 238 GLU A C 1
ATOM 1967 O O . GLU A 1 238 ? 17.458 -4.930 5.124 1.00 88.00 238 GLU A O 1
ATOM 1972 N N . GLY A 1 239 ? 18.434 -5.241 3.121 1.00 87.88 239 GLY A N 1
ATOM 1973 C CA . GLY A 1 239 ? 19.470 -6.166 3.590 1.00 87.88 239 GLY A CA 1
ATOM 1974 C C . GLY A 1 239 ? 19.029 -7.620 3.803 1.00 87.88 239 GLY A C 1
ATOM 1975 O O . GLY A 1 239 ? 19.873 -8.431 4.169 1.00 87.88 239 GLY A O 1
ATOM 1976 N N . LYS A 1 240 ? 17.756 -7.973 3.562 1.00 92.88 240 LYS A N 1
ATOM 1977 C CA . LYS A 1 240 ? 17.267 -9.359 3.669 1.00 92.88 240 LYS A CA 1
ATOM 1978 C C . LYS A 1 240 ? 17.456 -10.140 2.368 1.00 92.88 240 LYS A C 1
ATOM 1980 O O . LYS A 1 240 ? 17.265 -9.613 1.270 1.00 92.88 240 LYS A O 1
ATOM 1985 N N . THR A 1 241 ? 17.771 -11.420 2.501 1.00 94.62 241 THR A N 1
ATOM 1986 C CA . THR A 1 241 ? 17.757 -12.408 1.417 1.00 94.62 241 THR A CA 1
ATOM 1987 C C . THR A 1 241 ? 16.320 -12.784 1.032 1.00 94.62 241 THR A C 1
ATOM 1989 O O . THR A 1 241 ? 15.374 -12.551 1.786 1.00 94.62 241 THR A O 1
ATOM 1992 N N . VAL A 1 242 ? 16.124 -13.374 -0.154 1.00 93.50 242 VAL A N 1
ATOM 1993 C CA . VAL A 1 242 ? 14.791 -13.813 -0.620 1.00 93.50 242 VAL A CA 1
ATOM 1994 C C . VAL A 1 242 ? 14.110 -14.788 0.352 1.00 93.50 242 VAL A C 1
ATOM 1996 O O . VAL A 1 242 ? 12.946 -14.550 0.676 1.00 93.50 242 VAL A O 1
ATOM 1999 N N . PRO A 1 243 ? 14.791 -15.814 0.897 1.00 95.19 243 PRO A N 1
ATOM 2000 C CA . PRO A 1 243 ? 14.193 -16.685 1.909 1.00 95.19 243 PRO A CA 1
ATOM 2001 C C . PRO A 1 243 ? 13.743 -15.925 3.164 1.00 95.19 243 PRO A C 1
ATOM 2003 O O . PRO A 1 243 ? 12.616 -16.097 3.617 1.00 95.19 243 PRO A O 1
ATOM 2006 N N . GLU A 1 244 ? 14.567 -15.008 3.681 1.00 95.50 244 GLU A N 1
ATOM 2007 C CA . GLU A 1 244 ? 14.210 -14.192 4.853 1.00 95.50 244 GLU A CA 1
ATOM 2008 C C . GLU A 1 244 ? 13.020 -13.263 4.584 1.00 95.50 244 GLU A C 1
ATOM 2010 O O . GLU A 1 244 ? 12.227 -12.984 5.482 1.00 95.50 244 GLU A O 1
ATOM 2015 N N . MET A 1 245 ? 12.884 -12.766 3.353 1.00 95.75 245 MET A N 1
ATOM 2016 C CA . MET A 1 245 ? 11.740 -11.961 2.926 1.00 95.75 245 MET A CA 1
ATOM 2017 C C . MET A 1 245 ? 10.443 -12.773 2.872 1.00 95.75 245 MET A C 1
ATOM 2019 O O . MET A 1 245 ? 9.397 -12.269 3.289 1.00 95.75 245 MET A O 1
ATOM 2023 N N . ARG A 1 246 ? 10.503 -14.022 2.397 1.00 96.00 246 ARG A N 1
ATOM 2024 C CA . ARG A 1 246 ? 9.351 -14.936 2.396 1.00 96.00 246 ARG A CA 1
ATOM 2025 C C . ARG A 1 246 ? 8.925 -15.270 3.820 1.00 96.00 246 ARG A C 1
ATOM 2027 O O . ARG A 1 246 ? 7.753 -15.113 4.150 1.00 96.00 246 ARG A O 1
ATOM 2034 N N . GLU A 1 247 ? 9.874 -15.610 4.688 1.00 95.31 247 GLU A N 1
ATOM 2035 C CA . GLU A 1 247 ? 9.590 -15.876 6.104 1.00 95.31 247 GLU A CA 1
ATOM 2036 C C . GLU A 1 247 ? 9.036 -14.643 6.833 1.00 95.31 247 GLU A C 1
ATOM 2038 O O . GLU A 1 247 ? 8.089 -14.754 7.617 1.00 95.31 247 GLU A O 1
ATOM 2043 N N . LEU A 1 248 ? 9.539 -13.442 6.519 1.00 95.12 248 LEU A N 1
ATOM 2044 C CA . LEU A 1 248 ? 8.985 -12.187 7.034 1.00 95.12 248 LEU A CA 1
ATOM 2045 C C . LEU A 1 248 ? 7.510 -12.013 6.640 1.00 95.12 248 LEU A C 1
ATOM 2047 O O . LEU A 1 248 ? 6.691 -11.641 7.485 1.00 95.12 248 LEU A O 1
ATOM 2051 N N . LEU A 1 249 ? 7.167 -12.284 5.376 1.00 95.75 249 LEU A N 1
ATOM 2052 C CA . LEU A 1 249 ? 5.791 -12.195 4.891 1.00 95.75 249 LEU A CA 1
ATOM 2053 C C . LEU A 1 249 ? 4.894 -13.250 5.553 1.00 95.75 249 LEU A C 1
ATOM 2055 O O . LEU A 1 249 ? 3.823 -12.896 6.041 1.00 95.75 249 LEU A O 1
ATOM 2059 N N . LYS A 1 250 ? 5.335 -14.510 5.648 1.00 95.19 250 LYS A N 1
ATOM 2060 C CA . LYS A 1 250 ? 4.577 -15.579 6.325 1.00 95.19 250 LYS A CA 1
ATOM 2061 C C . LYS A 1 250 ? 4.302 -15.238 7.789 1.00 95.19 250 LYS A C 1
ATOM 2063 O O . LYS A 1 250 ? 3.166 -15.349 8.246 1.00 95.19 250 LYS A O 1
ATOM 2068 N N . THR A 1 251 ? 5.317 -14.753 8.504 1.00 93.62 251 THR A N 1
ATOM 2069 C CA . THR A 1 251 ? 5.182 -14.349 9.912 1.00 93.62 251 THR A CA 1
ATOM 2070 C C . THR A 1 251 ? 4.170 -13.211 10.066 1.00 93.62 251 THR A C 1
ATOM 2072 O O . THR A 1 251 ? 3.349 -13.237 10.983 1.00 93.62 251 THR A O 1
ATOM 2075 N N . TRP A 1 252 ? 4.180 -12.235 9.150 1.00 93.88 252 TRP A N 1
ATOM 2076 C CA . TRP A 1 252 ? 3.176 -11.171 9.128 1.00 93.88 252 TRP A CA 1
ATOM 2077 C C . TRP A 1 252 ? 1.759 -11.714 8.906 1.00 93.88 252 TRP A C 1
ATOM 2079 O O . TRP A 1 252 ? 0.861 -11.349 9.658 1.00 93.88 252 TRP A O 1
ATOM 2089 N N . LEU A 1 253 ? 1.555 -12.590 7.915 1.00 93.81 253 LEU A N 1
ATOM 2090 C CA . LEU A 1 253 ? 0.235 -13.149 7.585 1.00 93.81 253 LEU A CA 1
ATOM 2091 C C . LEU A 1 253 ? -0.371 -13.935 8.757 1.00 93.81 253 LEU A C 1
ATOM 2093 O O . LEU A 1 253 ? -1.570 -13.851 9.018 1.00 93.81 253 LEU A O 1
ATOM 2097 N N . ILE A 1 254 ? 0.460 -14.673 9.495 1.00 91.81 254 ILE A N 1
ATOM 2098 C CA . ILE A 1 254 ? 0.028 -15.387 10.703 1.00 91.81 254 ILE A CA 1
ATOM 2099 C C . ILE A 1 254 ? -0.376 -14.389 11.794 1.00 91.81 254 ILE A C 1
ATOM 2101 O O . ILE A 1 254 ? -1.421 -14.550 12.426 1.00 91.81 254 ILE A O 1
ATOM 2105 N N . ALA A 1 255 ? 0.433 -13.351 12.010 1.00 89.94 255 ALA A N 1
ATOM 2106 C CA . ALA A 1 255 ? 0.181 -12.359 13.047 1.00 89.94 255 ALA A CA 1
ATOM 2107 C C . ALA A 1 255 ? -1.043 -11.482 12.751 1.00 89.94 255 ALA A C 1
ATOM 2109 O O . ALA A 1 255 ? -1.809 -11.179 13.666 1.00 89.94 255 ALA A O 1
ATOM 2110 N N . SER A 1 256 ? -1.270 -11.103 11.490 1.00 89.75 256 SER A N 1
ATOM 2111 C CA . SER A 1 256 ? -2.344 -10.178 11.119 1.00 89.75 256 SER A CA 1
ATOM 2112 C C . SER A 1 256 ? -3.744 -10.749 11.357 1.00 89.75 256 SER A C 1
ATOM 2114 O O . SER A 1 256 ? -4.654 -9.985 11.673 1.00 89.75 256 SER A O 1
ATOM 2116 N N . LYS A 1 257 ? -3.910 -12.079 11.331 1.00 85.50 257 LYS A N 1
ATOM 2117 C CA . LYS A 1 257 ? -5.165 -12.764 11.694 1.00 85.50 257 LYS A CA 1
ATOM 2118 C C . LYS A 1 257 ? -5.567 -12.567 13.159 1.00 85.50 257 LYS A C 1
ATOM 2120 O O . LYS A 1 257 ? -6.750 -12.622 13.480 1.00 85.50 257 LYS A O 1
ATOM 2125 N N . VAL A 1 258 ? -4.594 -12.395 14.052 1.00 81.62 258 VAL A N 1
ATOM 2126 C CA . VAL A 1 258 ? -4.837 -12.317 15.503 1.00 81.62 258 VAL A CA 1
ATOM 2127 C C . VAL A 1 258 ? -5.178 -10.887 15.938 1.00 81.62 258 VAL A C 1
ATOM 2129 O O . VAL A 1 258 ? -5.672 -10.678 17.044 1.00 81.62 258 VAL A O 1
ATOM 2132 N N . ILE A 1 259 ? -4.947 -9.895 15.073 1.00 75.88 259 ILE A N 1
ATOM 2133 C CA . ILE A 1 259 ? -5.224 -8.490 15.368 1.00 75.88 259 ILE A CA 1
ATOM 2134 C C . ILE A 1 259 ? -6.735 -8.246 15.222 1.00 75.88 259 ILE A C 1
ATOM 2136 O O . ILE A 1 259 ? -7.273 -8.445 14.128 1.00 75.88 259 ILE A O 1
ATOM 2140 N N . PRO A 1 260 ? -7.435 -7.808 16.286 1.00 64.44 260 PRO A N 1
ATOM 2141 C CA . PRO A 1 260 ? -8.864 -7.535 16.212 1.00 64.44 260 PRO A CA 1
ATOM 2142 C C . PRO A 1 260 ? -9.179 -6.406 15.212 1.00 64.44 260 PRO A C 1
ATOM 2144 O O . PRO A 1 260 ? -8.299 -5.591 14.895 1.00 64.44 260 PRO A O 1
ATOM 2147 N N . PRO A 1 261 ? -10.416 -6.378 14.678 1.00 57.53 261 PRO A N 1
ATOM 2148 C CA . PRO A 1 261 ? -10.840 -5.389 13.701 1.00 57.53 261 PRO A CA 1
ATOM 2149 C C . PRO A 1 261 ? -10.755 -3.945 14.201 1.00 57.53 261 PRO A C 1
ATOM 2151 O O . PRO A 1 261 ? -11.111 -3.690 15.371 1.00 57.53 261 PRO A O 1
#

Organism: Steinernema carpocapsae (NCBI:txid34508)

Sequence (261 aa):
MVTDGCKWCVSDMKTYYRIRRDLSQGRRTLTDLTTDELESYVQCPPELAYIGLLLFLLQIPIVGETIVFFVILICFFQTSEEFAKLSGIVCLAVLPMTVYVIGFAILFFPRIILTRHFWSNEQRKEFWAHSLKVSAARHYQPILENLKVSNKDITIPTEFVNLKDVKIAPLIEFPYSHIVRLCMIHRCFPVPSVKRLAHRAEVLRELDSRQLNDLHLVDEMDDQQLYMHLFIRRLQYEGKTVPEMRELLKTWLIASKVIPP

Radius of gyration: 20.35 Å; chains: 1; bounding box: 43×55×54 Å

Secondary structure (DSSP, 8-state):
-HHHHHHHHHHHHHHHHHHHHHHHTTSS-GGGS-HHHHHHHHHS-THHHHHHHHHHHHTSTTHHHHHHHHHHHHHHHS--HHHHHHHHHHHHHHSTTHHHHHHHHHHH-HHHHS-GGGS-HHHHHHHHHHHHHHHHHHHHHHHHHHHHHH-TT--SS--GGGGGG-----GGGS-HHHHHHHHHHTT--STTHHHHHHHHHHHHHHHHHHHHHTTTHHHH--HHHHHHHHHHHT---TT--HHHHHHHHHHHHHHHTTS--

pLDDT: mean 75.66, std 16.75, range [38.44, 96.0]

InterPro domains:
  IPR033122 LETM1-like, ribosome-binding domain [PF07766] (77-148)